Protein AF-A0A970GD66-F1 (afdb_monomer)

Secondary structure (DSSP, 8-state):
----HHHHHHHHGGGHHHHHHHHHTT---HHHHHHHHHHHHHHHHHHHHHHHHHHHTT-HHHHHHHHHHHHHHHHHHHHHH--S-HHHHHHHHHHHHHHHHHHHHHIIIIIII--SSTT-HHHHHHHHHHHHHHHHHHHHHHHHHHHHHHHHTHHHHHHHHHTT--HHHHHHHHHHHHHHHHHHHHHHHHHHBTTTB--HHHHHHHHTT--HHHHHHHHHHHHHHHHHHHHHHHHHHHHHHHHHHB-TTSPBP-

Mean predicted aligned error: 5.25 Å

Sequence (254 aa):
MDISIYRLMLAALLLIFPLLIFSNLKLKLSGQLFNSFARMIVQLAIIGLILQFIFNRENPWLAFLWMLIMLANAVLTLKGRLKFQKKILLPVLIFSLLTTTLIVMPWLIIVVLRPEPLFAPRFLIPIYGMILGNSMNNCSLALERFESGLSENWKAYYTRLSLGASQWEAILPAFRKAMQAALMPELLTIASMGLVTLPGMMTGQILGGASPLVAIKYQMMIMIGIFSGVTITDYTAINIYLRKRFDKFYLPKP

Radius of gyration: 21.4 Å; Cα contacts (8 Å, |Δi|>4): 196; chains: 1; bounding box: 50×38×68 Å

Structure (mmCIF, N/CA/C/O backbone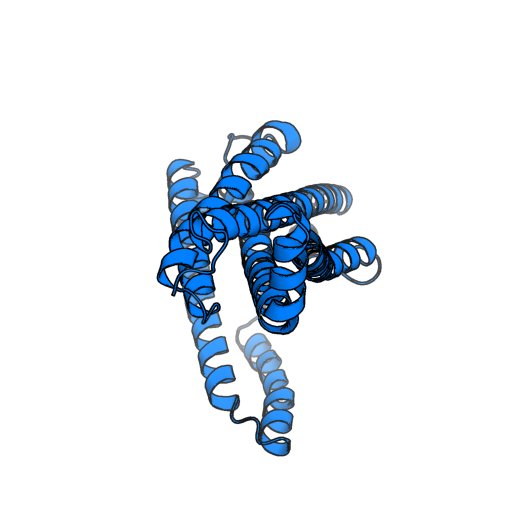):
data_AF-A0A970GD66-F1
#
_entry.id   AF-A0A970GD66-F1
#
loop_
_atom_site.group_PDB
_atom_site.id
_atom_site.type_symbol
_atom_site.label_atom_id
_atom_site.label_alt_id
_atom_site.label_comp_id
_atom_site.label_asym_id
_atom_site.label_entity_id
_atom_site.label_seq_id
_atom_site.pdbx_PDB_ins_code
_atom_site.Cartn_x
_atom_site.Cartn_y
_atom_site.Cartn_z
_atom_site.occupancy
_atom_site.B_iso_or_equiv
_atom_site.auth_seq_id
_atom_site.auth_comp_id
_atom_site.auth_asym_id
_atom_site.auth_atom_id
_atom_site.pdbx_PDB_model_num
ATOM 1 N N . MET A 1 1 ? 9.212 -8.998 -27.735 1.00 55.50 1 MET A N 1
ATOM 2 C CA . MET A 1 1 ? 8.005 -9.591 -28.352 1.00 55.50 1 MET A CA 1
ATOM 3 C C . MET A 1 1 ? 6.838 -8.688 -28.019 1.00 55.50 1 MET A C 1
ATOM 5 O O . MET A 1 1 ? 6.635 -8.437 -26.839 1.00 55.50 1 MET A O 1
ATOM 9 N N . ASP A 1 2 ? 6.137 -8.171 -29.024 1.00 75.88 2 ASP A N 1
ATOM 10 C CA . ASP A 1 2 ? 4.941 -7.347 -28.822 1.00 75.88 2 ASP A CA 1
ATOM 11 C C . ASP A 1 2 ? 3.674 -8.205 -28.988 1.00 75.88 2 ASP A C 1
ATOM 13 O O . ASP A 1 2 ? 3.641 -9.129 -29.808 1.00 75.88 2 ASP A O 1
ATOM 17 N N . ILE A 1 3 ? 2.646 -7.944 -28.182 1.00 82.50 3 ILE A N 1
ATOM 18 C CA . ILE A 1 3 ? 1.376 -8.669 -28.234 1.00 82.50 3 ILE A CA 1
ATOM 19 C C . ILE A 1 3 ? 0.445 -7.892 -29.159 1.00 82.50 3 ILE A C 1
ATOM 21 O O . ILE A 1 3 ? -0.081 -6.846 -28.794 1.00 82.50 3 ILE A O 1
ATOM 25 N N . SER A 1 4 ? 0.184 -8.437 -30.350 1.00 89.12 4 SER A N 1
ATOM 26 C CA . SER A 1 4 ? -0.781 -7.840 -31.281 1.00 89.12 4 SER A CA 1
ATOM 27 C C . SER A 1 4 ? -2.147 -7.640 -30.611 1.00 89.12 4 SER A C 1
ATOM 29 O O . SER A 1 4 ? -2.613 -8.535 -29.897 1.00 89.12 4 SER A O 1
ATOM 31 N N . ILE A 1 5 ? -2.833 -6.544 -30.940 1.00 87.19 5 ILE A N 1
ATOM 32 C CA . ILE A 1 5 ? -4.171 -6.205 -30.422 1.00 87.19 5 ILE A CA 1
ATOM 33 C C . ILE A 1 5 ? -5.156 -7.377 -30.579 1.00 87.19 5 ILE A C 1
ATOM 35 O O . ILE A 1 5 ? -5.917 -7.669 -29.662 1.00 87.19 5 ILE A O 1
ATOM 39 N N . TYR A 1 6 ? -5.084 -8.113 -31.693 1.00 90.75 6 TYR A N 1
ATOM 40 C CA . TYR A 1 6 ? -5.912 -9.300 -31.932 1.00 90.75 6 TYR A CA 1
ATOM 41 C C . TYR A 1 6 ? -5.710 -10.400 -30.875 1.00 90.75 6 TYR A C 1
ATOM 43 O O . TYR A 1 6 ? -6.670 -10.911 -30.304 1.00 90.75 6 TYR A O 1
ATOM 51 N N . ARG A 1 7 ? -4.455 -10.735 -30.551 1.00 92.12 7 ARG A N 1
ATOM 52 C CA . ARG A 1 7 ? -4.133 -11.714 -29.495 1.00 92.12 7 ARG A CA 1
ATOM 53 C C . ARG A 1 7 ? -4.579 -11.233 -28.114 1.00 92.12 7 ARG A C 1
ATOM 55 O O . ARG A 1 7 ? -4.980 -12.048 -27.290 1.00 92.12 7 ARG A O 1
ATOM 62 N N . LEU A 1 8 ? -4.556 -9.923 -27.874 1.00 88.50 8 LEU A N 1
ATOM 63 C CA . LEU A 1 8 ? -5.059 -9.334 -26.634 1.00 88.50 8 LEU A CA 1
ATOM 64 C C . LEU A 1 8 ? -6.591 -9.441 -26.537 1.00 88.50 8 LEU A C 1
ATOM 66 O O . LEU A 1 8 ? -7.111 -9.791 -25.479 1.00 88.50 8 LEU A O 1
ATOM 70 N N . MET A 1 9 ? -7.315 -9.239 -27.643 1.00 89.06 9 MET A N 1
ATOM 71 C CA . MET A 1 9 ? -8.762 -9.489 -27.709 1.00 89.06 9 MET A CA 1
ATOM 72 C C . MET A 1 9 ? -9.101 -10.966 -27.479 1.00 89.06 9 MET A C 1
ATOM 74 O O . MET A 1 9 ? -10.044 -11.265 -26.750 1.00 89.06 9 MET A O 1
ATOM 78 N N . LEU A 1 10 ? -8.307 -11.893 -28.025 1.00 92.81 10 LEU A N 1
ATOM 79 C CA . LEU A 1 10 ? -8.463 -13.322 -27.736 1.00 92.81 10 LEU A CA 1
ATOM 80 C C . LEU A 1 10 ? -8.261 -13.627 -26.246 1.00 92.81 10 LEU A C 1
ATOM 82 O O . LEU A 1 10 ? -9.038 -14.385 -25.674 1.00 92.81 10 LEU A O 1
ATOM 86 N N . ALA A 1 11 ? -7.279 -13.004 -25.588 1.00 91.75 11 ALA A N 1
ATOM 87 C CA . ALA A 1 11 ? -7.097 -13.150 -24.143 1.00 91.75 11 ALA A CA 1
ATOM 88 C C . ALA A 1 11 ? -8.297 -12.603 -23.348 1.00 91.75 11 ALA A C 1
ATOM 90 O O . ALA A 1 11 ? -8.682 -13.185 -22.334 1.00 91.75 11 ALA A O 1
ATOM 91 N N . ALA A 1 12 ? -8.940 -11.532 -23.826 1.00 90.81 12 ALA A N 1
ATOM 92 C CA . ALA A 1 12 ? -10.140 -10.981 -23.198 1.00 90.81 12 ALA A CA 1
ATOM 93 C C . ALA A 1 12 ? -11.340 -11.949 -23.223 1.00 90.81 12 ALA A C 1
ATOM 95 O O . ALA A 1 12 ? -12.223 -11.826 -22.374 1.00 90.81 12 ALA A O 1
ATOM 96 N N . LEU A 1 13 ? -11.361 -12.959 -24.107 1.00 92.56 13 LEU A N 1
ATOM 97 C CA . LEU A 1 13 ? -12.384 -14.016 -24.085 1.00 92.56 13 LEU A CA 1
ATOM 98 C C . LEU A 1 13 ? -12.363 -14.832 -22.784 1.00 92.56 13 LEU A C 1
ATOM 100 O O . LEU A 1 13 ? -13.392 -15.382 -22.397 1.00 92.56 13 LEU A O 1
ATOM 104 N N . LEU A 1 14 ? -11.247 -14.854 -22.044 1.00 94.12 14 LEU A N 1
ATOM 105 C CA . LEU A 1 14 ? -11.192 -15.479 -20.716 1.00 94.12 14 LEU A CA 1
ATOM 106 C C . LEU A 1 14 ? -12.155 -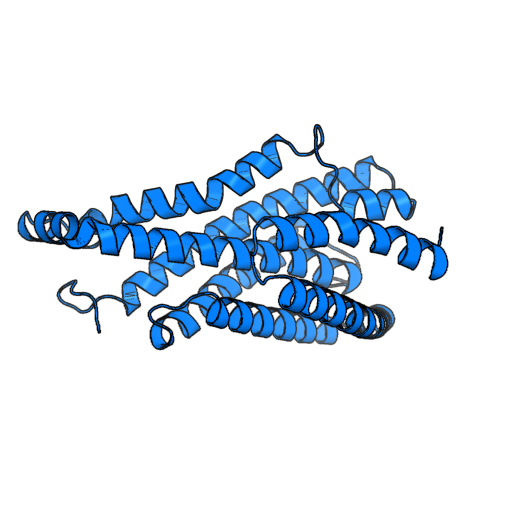14.825 -19.711 1.00 94.12 14 LEU A C 1
ATOM 108 O O . LEU A 1 14 ? -12.532 -15.460 -18.728 1.00 94.12 14 LEU A O 1
ATOM 112 N N . LEU A 1 15 ? -12.618 -13.595 -19.970 1.00 93.44 15 LEU A N 1
ATOM 113 C CA . LEU A 1 15 ? -13.640 -12.931 -19.157 1.00 93.44 15 LEU A CA 1
ATOM 114 C C . LEU A 1 15 ? -15.025 -13.591 -19.271 1.00 93.44 15 LEU A C 1
ATOM 116 O O . LEU A 1 15 ? -15.889 -13.313 -18.442 1.00 93.44 15 LEU A O 1
ATOM 120 N N . ILE A 1 16 ? -15.242 -14.505 -20.224 1.00 93.75 16 ILE A N 1
ATOM 121 C CA . ILE A 1 16 ? -16.484 -15.285 -20.317 1.00 93.75 16 ILE A CA 1
ATOM 122 C C . ILE A 1 16 ? -16.688 -16.133 -19.052 1.00 93.75 16 ILE A C 1
ATOM 124 O O . ILE A 1 16 ? -17.799 -16.178 -18.531 1.00 93.75 16 ILE A O 1
ATOM 128 N N . PHE A 1 17 ? -15.633 -16.740 -18.496 1.00 94.75 17 PHE A N 1
ATOM 129 C CA . PHE A 1 17 ? -15.739 -17.567 -17.286 1.00 94.75 17 PHE A CA 1
ATOM 130 C C . PHE A 1 17 ? -16.306 -16.809 -16.070 1.00 94.75 17 PHE A C 1
ATOM 132 O O . PHE A 1 17 ? -17.329 -17.248 -15.536 1.00 94.75 17 PHE A O 1
ATOM 139 N N . PRO A 1 18 ? -15.733 -15.669 -15.622 1.00 94.25 18 PRO A N 1
ATOM 140 C CA . PRO A 1 18 ? -16.315 -14.913 -14.517 1.00 94.25 18 PRO A CA 1
ATOM 141 C C . PRO A 1 18 ? -17.712 -14.382 -14.855 1.00 94.25 18 PRO A C 1
ATOM 143 O O . PRO A 1 18 ? -18.568 -14.376 -13.976 1.00 94.25 18 PRO A O 1
ATOM 146 N N . LEU A 1 19 ? -17.996 -14.011 -16.110 1.00 94.00 19 LEU A N 1
ATOM 147 C CA . LEU A 1 19 ? -19.339 -13.574 -16.514 1.00 94.00 19 LEU A CA 1
ATOM 148 C C . LEU A 1 19 ? -20.388 -14.690 -16.375 1.00 94.00 19 LEU A C 1
ATOM 150 O O . LEU A 1 19 ? -21.476 -14.435 -15.854 1.00 94.00 19 LEU A O 1
ATOM 154 N N . LEU A 1 20 ? -20.058 -15.924 -16.769 1.00 94.19 20 LEU A N 1
ATOM 155 C CA . LEU A 1 20 ? -20.928 -17.090 -16.584 1.00 94.19 20 LEU A CA 1
ATOM 156 C C . LEU A 1 20 ? -21.170 -17.371 -15.097 1.00 94.19 20 LEU A C 1
ATOM 158 O O . LEU A 1 20 ? -22.314 -17.551 -14.682 1.00 94.19 20 LEU A O 1
ATOM 162 N N . ILE A 1 21 ? -20.114 -17.335 -14.278 1.00 94.62 21 ILE A N 1
ATOM 163 C CA . ILE A 1 21 ? -20.224 -17.516 -12.823 1.00 94.62 21 ILE A CA 1
ATOM 164 C C . ILE A 1 21 ? -21.112 -16.424 -12.210 1.00 94.62 21 ILE A C 1
ATOM 166 O O . ILE A 1 21 ? -21.996 -16.724 -11.408 1.00 94.62 21 ILE A O 1
ATOM 170 N N . PHE A 1 22 ? -20.935 -15.162 -12.610 1.00 95.06 22 PHE A N 1
ATOM 171 C CA . PHE A 1 22 ? -21.736 -14.041 -12.112 1.00 95.06 22 PHE A CA 1
ATOM 172 C C . PHE A 1 22 ? -23.210 -14.161 -12.491 1.00 95.06 22 PHE A C 1
ATOM 174 O O . PHE A 1 22 ? -24.068 -13.789 -11.688 1.00 95.06 22 PHE A O 1
ATOM 181 N N . SER A 1 23 ? -23.496 -14.679 -13.688 1.00 90.25 23 SER A N 1
ATOM 182 C CA . SER A 1 23 ? -24.855 -14.953 -14.153 1.00 90.25 23 SER A CA 1
ATOM 183 C C . SER A 1 23 ? -25.498 -16.084 -13.349 1.00 90.25 23 SER A C 1
ATOM 185 O O . SER A 1 23 ? -26.582 -15.902 -12.793 1.00 90.25 23 SER A O 1
ATOM 187 N N . ASN A 1 24 ? -24.796 -17.213 -13.196 1.00 94.38 24 ASN A N 1
ATOM 188 C CA . ASN A 1 24 ? -25.289 -18.382 -12.462 1.00 94.38 24 ASN A CA 1
ATOM 189 C C . ASN A 1 24 ? -25.555 -18.066 -10.985 1.00 94.38 24 ASN A C 1
ATOM 191 O O . ASN A 1 24 ? -26.582 -18.456 -10.435 1.00 94.38 24 ASN A O 1
ATOM 195 N N . LEU A 1 25 ? -24.655 -17.308 -10.355 1.00 93.75 25 LEU A N 1
ATOM 196 C CA . LEU A 1 25 ? -24.757 -16.914 -8.948 1.00 93.75 25 LEU A CA 1
ATOM 197 C C . LEU A 1 25 ? -25.536 -15.605 -8.729 1.00 93.75 25 LEU A C 1
ATOM 199 O O . LEU A 1 25 ? -25.646 -15.145 -7.595 1.00 93.75 25 LEU A O 1
ATOM 203 N N . LYS A 1 26 ? -26.070 -14.979 -9.790 1.00 91.56 26 LYS A N 1
ATOM 204 C CA . LYS A 1 26 ? -26.826 -13.710 -9.746 1.00 91.56 26 LYS A CA 1
ATOM 205 C C . LYS A 1 26 ? -26.113 -12.584 -8.975 1.00 91.56 26 LYS A C 1
ATOM 207 O O . LYS A 1 26 ? -26.758 -11.755 -8.334 1.00 91.56 26 LYS A O 1
ATOM 212 N N . LEU A 1 27 ? -24.784 -12.506 -9.080 1.00 89.94 27 LEU A N 1
ATOM 213 C CA . LEU A 1 27 ? -23.952 -11.580 -8.294 1.00 89.94 27 LEU A CA 1
ATOM 214 C C . LEU A 1 27 ? -24.121 -10.100 -8.690 1.00 89.94 27 LEU A C 1
ATOM 216 O O . LEU A 1 27 ? -23.668 -9.219 -7.968 1.00 89.94 27 LEU A O 1
ATOM 220 N N . LYS A 1 28 ? -24.766 -9.801 -9.830 1.00 89.81 28 LYS A N 1
ATOM 221 C CA . LYS A 1 28 ? -24.955 -8.436 -10.375 1.00 89.81 28 LYS A CA 1
ATOM 222 C C . LYS A 1 28 ? -23.644 -7.635 -10.535 1.00 89.81 28 LYS A C 1
ATOM 224 O O . LYS A 1 28 ? -23.662 -6.407 -10.563 1.00 89.81 28 LYS A O 1
ATOM 229 N N . LEU A 1 29 ? -22.508 -8.322 -10.696 1.00 92.25 29 LEU A N 1
ATOM 230 C CA . LEU A 1 29 ? -21.177 -7.711 -10.839 1.00 92.25 29 LEU A CA 1
ATOM 231 C C . LEU A 1 29 ? -20.756 -7.452 -12.295 1.00 92.25 29 LEU A C 1
ATOM 233 O O . LEU A 1 29 ? -19.739 -6.802 -12.517 1.00 92.25 29 LEU A O 1
ATOM 237 N N . SER A 1 30 ? -21.520 -7.899 -13.297 1.00 90.38 30 SER A N 1
ATOM 238 C CA . SER A 1 30 ? -21.124 -7.799 -14.712 1.00 90.38 30 SER A CA 1
ATOM 239 C C . SER A 1 30 ? -20.858 -6.356 -15.155 1.00 90.38 30 SER A C 1
ATOM 241 O O . SER A 1 30 ? -19.826 -6.077 -15.757 1.00 90.38 30 SER A O 1
ATOM 243 N N . GLY A 1 31 ? -21.725 -5.406 -14.780 1.00 89.62 31 GLY A N 1
ATOM 244 C CA . GLY A 1 31 ? -21.504 -3.984 -15.076 1.00 89.62 31 GLY A CA 1
ATOM 245 C C . GLY A 1 31 ? -20.261 -3.411 -14.384 1.00 89.62 31 GLY A C 1
ATOM 246 O O . GLY A 1 31 ? -19.532 -2.615 -14.975 1.00 89.62 31 GLY A O 1
ATOM 247 N N . GLN A 1 32 ? -19.970 -3.856 -13.155 1.00 91.06 32 GLN A N 1
ATOM 248 C CA . GLN A 1 32 ? -18.759 -3.452 -12.433 1.00 91.06 32 GLN A CA 1
ATOM 249 C C . GLN A 1 32 ? -17.494 -4.028 -13.072 1.00 91.06 32 GLN A C 1
ATOM 251 O O . GLN A 1 32 ? -16.482 -3.330 -13.109 1.00 91.06 32 GLN A O 1
ATOM 256 N N . LEU A 1 33 ? -17.557 -5.250 -13.610 1.00 92.81 33 LEU A N 1
ATOM 257 C CA . LEU A 1 33 ? -16.460 -5.865 -14.352 1.00 92.81 33 LEU A CA 1
ATOM 258 C C . LEU A 1 33 ? -16.133 -5.026 -15.590 1.00 92.81 33 LEU A C 1
ATOM 260 O O . LEU A 1 33 ? -15.005 -4.553 -15.712 1.00 92.81 33 LEU A O 1
ATOM 264 N N . PHE A 1 34 ? -17.117 -4.755 -16.455 1.00 91.81 34 PHE A N 1
ATOM 265 C CA . PHE A 1 34 ? -16.885 -3.969 -17.673 1.00 91.81 34 PHE A CA 1
ATOM 266 C C . PHE A 1 34 ? -16.368 -2.561 -17.372 1.00 91.81 34 PHE A C 1
ATOM 268 O O . PHE A 1 34 ? -15.382 -2.136 -17.969 1.00 91.81 34 PHE A O 1
ATOM 275 N N . ASN A 1 35 ? -16.969 -1.860 -16.404 1.00 92.94 35 ASN A N 1
ATOM 276 C CA . ASN A 1 35 ? -16.506 -0.528 -16.016 1.00 92.94 35 ASN A CA 1
ATOM 277 C C . ASN A 1 35 ? -15.068 -0.558 -15.465 1.00 92.94 35 ASN A C 1
ATOM 279 O O . ASN A 1 35 ? -14.257 0.303 -15.799 1.00 92.94 35 ASN A O 1
ATOM 283 N N . SER A 1 36 ? -14.724 -1.562 -14.653 1.00 91.25 36 SER A N 1
ATOM 284 C CA . SER A 1 36 ? -13.371 -1.707 -14.097 1.00 91.25 36 SER A CA 1
ATOM 285 C C . SER A 1 36 ? -12.327 -1.967 -15.184 1.00 91.25 36 SER A C 1
ATOM 287 O O . SER A 1 36 ? -11.302 -1.289 -15.208 1.00 91.25 36 SER A O 1
ATOM 289 N N . PHE A 1 37 ? -12.597 -2.886 -16.117 1.00 92.06 37 PHE A N 1
ATOM 290 C CA . PHE A 1 37 ? -11.681 -3.185 -17.223 1.00 92.06 37 PHE A CA 1
ATOM 291 C C . PHE A 1 37 ? -11.553 -2.021 -18.209 1.00 92.06 37 PHE A C 1
ATOM 293 O O . PHE A 1 37 ? -10.440 -1.687 -18.608 1.00 92.06 37 PHE A O 1
ATOM 300 N N . ALA A 1 38 ? -12.657 -1.353 -18.560 1.00 92.44 38 ALA A N 1
ATOM 301 C CA . ALA A 1 38 ? -12.618 -0.177 -19.426 1.00 92.44 38 ALA A CA 1
ATOM 302 C C . ALA A 1 38 ? -11.773 0.945 -18.804 1.00 92.44 38 ALA A C 1
ATOM 304 O O . ALA A 1 38 ? -10.877 1.487 -19.453 1.00 92.44 38 ALA A O 1
ATOM 305 N N . ARG A 1 39 ? -11.991 1.240 -17.513 1.00 92.56 39 ARG A N 1
ATOM 306 C CA . ARG A 1 39 ? -11.169 2.203 -16.767 1.00 92.56 39 ARG A CA 1
ATOM 307 C C . ARG A 1 39 ? -9.702 1.793 -16.731 1.00 92.56 39 ARG A C 1
ATOM 309 O O . ARG A 1 39 ? -8.859 2.650 -16.956 1.00 92.56 39 ARG A O 1
ATOM 316 N N . MET A 1 40 ? -9.399 0.517 -16.493 1.00 93.81 40 MET A N 1
ATOM 317 C CA . MET A 1 40 ? -8.027 0.005 -16.489 1.00 93.81 40 MET A CA 1
ATOM 318 C C . MET A 1 40 ? -7.332 0.245 -17.835 1.00 93.81 40 MET A C 1
ATOM 320 O O . MET A 1 40 ? -6.220 0.761 -17.849 1.00 93.81 40 MET A O 1
ATOM 324 N N . ILE A 1 41 ? -7.986 -0.075 -18.957 1.00 92.19 41 ILE A N 1
ATOM 325 C CA . ILE A 1 41 ? -7.419 0.115 -20.302 1.00 92.19 41 ILE A CA 1
ATOM 326 C C . ILE A 1 41 ? -7.108 1.595 -20.547 1.00 92.19 41 ILE A C 1
ATOM 328 O O . ILE A 1 41 ? -5.985 1.937 -20.914 1.00 92.19 41 ILE A O 1
ATOM 332 N N . VAL A 1 42 ? -8.078 2.478 -20.289 1.00 94.38 42 VAL A N 1
ATOM 333 C CA . VAL A 1 42 ? -7.910 3.927 -20.476 1.00 94.38 42 VAL A CA 1
ATOM 334 C C . VAL A 1 42 ? -6.806 4.473 -19.566 1.00 94.38 42 VAL A C 1
ATOM 336 O O . VAL A 1 42 ? -5.942 5.221 -20.018 1.00 94.38 42 VAL A O 1
ATOM 339 N N . GLN A 1 43 ? -6.791 4.074 -18.292 1.00 91.94 43 GLN A N 1
ATOM 340 C CA . GLN A 1 43 ? -5.785 4.519 -17.328 1.00 91.94 43 GLN A CA 1
ATOM 341 C C . GLN A 1 43 ? -4.381 4.049 -17.709 1.00 91.94 43 GLN A C 1
ATOM 343 O O . GLN A 1 43 ? -3.459 4.858 -17.679 1.00 91.94 43 GLN A O 1
ATOM 348 N N . LEU A 1 44 ? -4.204 2.784 -18.100 1.00 91.06 44 LEU A N 1
ATOM 349 C CA . LEU A 1 44 ? -2.901 2.259 -18.514 1.00 91.06 44 LEU A CA 1
ATOM 350 C C . LEU A 1 44 ? -2.396 2.923 -19.797 1.00 91.06 44 LEU A C 1
ATOM 352 O O . LEU A 1 44 ? -1.212 3.241 -19.870 1.00 91.06 44 LEU A O 1
ATOM 356 N N . ALA A 1 45 ? -3.274 3.195 -20.769 1.00 91.50 45 ALA A N 1
ATOM 357 C CA . ALA A 1 45 ? -2.902 3.915 -21.986 1.00 91.50 45 ALA A CA 1
ATOM 358 C C . ALA A 1 45 ? -2.403 5.337 -21.673 1.00 91.50 45 ALA A C 1
ATOM 360 O O . ALA A 1 45 ? -1.329 5.735 -22.123 1.00 91.50 45 ALA A O 1
ATOM 361 N N . ILE A 1 46 ? -3.140 6.081 -20.840 1.00 93.88 46 ILE A N 1
ATOM 362 C CA . ILE A 1 46 ? -2.757 7.437 -20.419 1.00 93.88 46 ILE A CA 1
ATOM 363 C C . ILE A 1 46 ? -1.450 7.412 -19.616 1.00 93.88 46 ILE A C 1
ATOM 365 O O . ILE A 1 46 ? -0.538 8.191 -19.890 1.00 93.88 46 ILE A O 1
ATOM 369 N N . ILE A 1 47 ? -1.334 6.508 -18.638 1.00 92.06 47 ILE A N 1
ATOM 370 C CA . ILE A 1 47 ? -0.133 6.380 -17.803 1.00 92.06 47 ILE A CA 1
ATOM 371 C C . ILE A 1 47 ? 1.078 5.998 -18.656 1.00 92.06 47 ILE A C 1
ATOM 373 O O . ILE A 1 47 ? 2.151 6.543 -18.430 1.00 92.06 47 ILE A O 1
ATOM 377 N N . GLY A 1 48 ? 0.922 5.124 -19.655 1.00 90.62 48 GLY A N 1
ATOM 378 C CA . GLY A 1 48 ? 1.998 4.763 -20.579 1.00 90.62 48 GLY A CA 1
ATOM 379 C C . GLY A 1 48 ? 2.593 5.984 -21.286 1.00 90.62 48 GLY A C 1
ATOM 380 O O . GLY A 1 48 ? 3.809 6.168 -21.268 1.00 90.62 48 GLY A O 1
ATOM 381 N N . LEU A 1 49 ? 1.737 6.867 -21.813 1.00 91.50 49 LEU A N 1
ATOM 382 C CA . LEU A 1 49 ? 2.162 8.117 -22.459 1.00 91.50 49 LEU A CA 1
ATOM 383 C C . LEU A 1 49 ? 2.847 9.075 -21.472 1.00 91.50 49 LEU A C 1
ATOM 385 O O . LEU A 1 49 ? 3.890 9.653 -21.781 1.00 91.50 49 LEU A O 1
ATOM 389 N N . ILE A 1 50 ? 2.288 9.223 -20.267 1.00 91.62 50 ILE A N 1
ATOM 390 C CA . ILE A 1 50 ? 2.858 10.093 -19.230 1.00 91.62 50 ILE A CA 1
ATOM 391 C C . ILE A 1 50 ? 4.229 9.580 -18.777 1.00 91.62 50 ILE A C 1
ATOM 393 O O . ILE A 1 50 ? 5.175 10.360 -18.681 1.00 91.62 50 ILE A O 1
ATOM 397 N N . LEU A 1 51 ? 4.363 8.279 -18.512 1.00 90.56 51 LEU A N 1
ATOM 398 C CA . LEU A 1 51 ? 5.626 7.692 -18.070 1.00 90.56 51 LEU A CA 1
ATOM 399 C C . LEU A 1 51 ? 6.692 7.780 -19.158 1.00 90.56 51 LEU A C 1
ATOM 401 O O . LEU A 1 51 ? 7.830 8.112 -18.839 1.00 90.56 51 LEU A O 1
ATOM 405 N N . GLN A 1 52 ? 6.334 7.573 -20.429 1.00 90.50 52 GLN A N 1
ATOM 406 C CA . GLN A 1 52 ? 7.261 7.780 -21.542 1.00 90.50 52 GLN A CA 1
ATOM 407 C C . GLN A 1 52 ? 7.788 9.223 -21.564 1.00 90.50 52 GLN A C 1
ATOM 409 O O . GLN A 1 52 ? 8.994 9.442 -21.672 1.00 90.50 52 GLN A O 1
ATOM 414 N N . PHE A 1 53 ? 6.907 10.212 -21.388 1.00 91.94 53 PHE A N 1
ATOM 415 C CA . PHE A 1 53 ? 7.305 11.617 -21.296 1.00 91.94 53 PHE A CA 1
ATOM 416 C C . PHE A 1 53 ? 8.223 11.892 -20.095 1.00 91.94 53 PHE A C 1
ATOM 418 O O . PHE A 1 53 ? 9.253 12.550 -20.249 1.00 91.94 53 PHE A O 1
ATOM 425 N N . ILE A 1 54 ? 7.880 11.379 -18.908 1.00 91.19 54 ILE A N 1
ATOM 426 C CA . ILE A 1 54 ? 8.669 11.583 -17.684 1.00 91.19 54 ILE A CA 1
ATOM 427 C C . ILE A 1 54 ? 10.053 10.935 -17.814 1.00 91.19 54 ILE A C 1
ATOM 429 O O . ILE A 1 54 ? 11.058 11.554 -17.463 1.00 91.19 54 ILE A O 1
ATOM 433 N N . PHE A 1 55 ? 10.118 9.702 -18.320 1.00 90.38 55 PHE A N 1
ATOM 434 C CA . PHE A 1 55 ? 11.363 8.944 -18.433 1.00 90.38 55 PHE A CA 1
ATOM 435 C C . PHE A 1 55 ? 12.321 9.555 -19.458 1.00 90.38 55 PHE A C 1
ATOM 437 O O . PHE A 1 55 ? 13.516 9.602 -19.189 1.00 90.38 55 PHE A O 1
ATOM 444 N N . ASN A 1 56 ? 11.814 10.114 -20.560 1.00 89.12 56 ASN A N 1
ATOM 445 C CA . ASN A 1 56 ? 12.643 10.782 -21.570 1.00 89.12 56 ASN A CA 1
ATOM 446 C C . ASN A 1 56 ? 13.281 12.092 -21.082 1.00 89.12 56 ASN A C 1
ATOM 448 O O . ASN A 1 56 ? 14.262 12.550 -21.658 1.00 89.12 56 ASN A O 1
ATOM 452 N N . ARG A 1 57 ? 12.707 12.738 -20.060 1.00 87.56 57 ARG A N 1
ATOM 453 C CA . ARG A 1 57 ? 13.183 14.035 -19.553 1.00 87.56 57 ARG A CA 1
ATOM 454 C C . ARG A 1 57 ? 14.235 13.912 -18.451 1.00 87.56 57 ARG A C 1
ATOM 456 O O . ARG A 1 57 ? 14.794 14.938 -18.084 1.00 87.56 57 ARG A O 1
ATOM 463 N N . GLU A 1 58 ? 14.428 12.713 -17.888 1.00 82.19 58 GLU A N 1
ATOM 464 C CA . GLU A 1 58 ? 15.315 12.403 -16.747 1.00 82.19 58 GLU A CA 1
ATOM 465 C C . GLU A 1 58 ? 15.285 13.438 -15.593 1.00 82.19 58 GLU A C 1
ATOM 467 O O . GLU A 1 58 ? 16.229 13.566 -14.818 1.00 82.19 58 GLU A O 1
ATOM 472 N N . ASN A 1 59 ? 14.172 14.168 -15.435 1.00 89.19 59 ASN A N 1
ATOM 473 C CA . ASN A 1 59 ? 14.049 15.261 -14.474 1.00 89.19 59 ASN A CA 1
ATOM 474 C C . ASN A 1 59 ? 13.457 14.749 -13.144 1.00 89.19 59 ASN A C 1
ATOM 476 O O . ASN A 1 59 ? 12.292 14.326 -13.126 1.00 89.19 59 ASN A O 1
ATOM 480 N N . PRO A 1 60 ? 14.193 14.827 -12.017 1.00 90.00 60 PRO A N 1
ATOM 481 C CA . PRO A 1 60 ? 13.728 14.320 -10.725 1.00 90.00 60 PRO A CA 1
ATOM 482 C C . PRO A 1 60 ? 12.490 15.060 -10.197 1.00 90.00 60 PRO A C 1
ATOM 484 O O . PRO A 1 60 ? 11.644 14.453 -9.543 1.00 90.00 60 PRO A O 1
ATOM 487 N N . TRP A 1 61 ? 12.313 16.341 -10.529 1.00 93.56 61 TRP A N 1
ATOM 488 C CA . TRP A 1 61 ? 11.145 17.118 -10.102 1.00 93.56 61 TRP A CA 1
ATOM 489 C C . TRP A 1 61 ? 9.840 16.588 -10.698 1.00 93.56 61 TRP A C 1
ATOM 491 O O . TRP A 1 61 ? 8.823 16.538 -10.006 1.00 93.56 61 TRP A O 1
ATOM 501 N N . LEU A 1 62 ? 9.872 16.125 -11.954 1.00 93.56 62 LEU A N 1
ATOM 502 C CA . LEU A 1 62 ? 8.717 15.476 -12.581 1.00 93.56 62 LEU A CA 1
ATOM 503 C C . LEU A 1 62 ? 8.381 14.152 -11.888 1.00 93.56 62 LEU A C 1
ATOM 505 O O . LEU A 1 62 ? 7.206 13.830 -11.721 1.00 93.56 62 LEU A O 1
ATOM 509 N N . ALA A 1 63 ? 9.396 13.410 -11.438 1.00 92.75 63 ALA A N 1
ATOM 510 C CA . ALA A 1 63 ? 9.177 12.182 -10.687 1.00 92.75 63 ALA A CA 1
ATOM 511 C C . ALA A 1 63 ? 8.551 12.457 -9.314 1.00 92.75 63 ALA A C 1
ATOM 513 O O . ALA A 1 63 ? 7.563 11.812 -8.972 1.00 92.75 63 ALA A O 1
ATOM 514 N N . PHE A 1 64 ? 9.039 13.449 -8.563 1.00 94.44 64 PHE A N 1
ATOM 515 C CA . PHE A 1 64 ? 8.431 13.834 -7.284 1.00 94.44 64 PHE A CA 1
ATOM 516 C C . PHE A 1 64 ? 6.998 14.351 -7.446 1.00 94.44 64 PHE A C 1
ATOM 518 O O . PHE A 1 64 ? 6.120 13.967 -6.672 1.00 94.44 64 PHE A O 1
ATOM 525 N N . LEU A 1 65 ? 6.729 15.158 -8.478 1.00 95.31 65 LEU A N 1
ATOM 526 C CA . LEU A 1 65 ? 5.371 15.596 -8.800 1.00 95.31 65 LEU A CA 1
ATOM 527 C C . LEU A 1 65 ? 4.455 14.397 -9.078 1.00 95.31 65 LEU A C 1
ATOM 529 O O . LEU A 1 65 ? 3.344 14.322 -8.552 1.00 95.31 65 LEU A O 1
ATOM 533 N N . TRP A 1 66 ? 4.932 13.422 -9.852 1.00 95.06 66 TRP A N 1
ATOM 534 C CA . TRP A 1 66 ? 4.182 12.200 -10.122 1.00 95.06 66 TRP A CA 1
ATOM 535 C C . TRP A 1 66 ? 3.947 11.365 -8.856 1.00 95.06 66 TRP A C 1
ATOM 537 O O . TRP A 1 66 ? 2.833 10.894 -8.625 1.00 95.06 66 TRP A O 1
ATOM 547 N N . MET A 1 67 ? 4.946 11.243 -7.978 1.00 95.38 67 MET A N 1
ATOM 548 C CA . MET A 1 67 ? 4.797 10.575 -6.680 1.00 95.38 67 MET A CA 1
ATOM 549 C C . MET A 1 67 ? 3.737 11.250 -5.795 1.00 95.38 67 MET A C 1
ATOM 551 O O . MET A 1 67 ? 2.979 10.560 -5.109 1.00 95.38 67 MET A O 1
ATOM 555 N N . LEU A 1 68 ? 3.635 12.583 -5.825 1.00 96.25 68 LEU A N 1
ATOM 556 C CA . LEU A 1 68 ? 2.580 13.316 -5.119 1.00 96.25 68 LEU A CA 1
ATOM 557 C C . LEU A 1 68 ? 1.193 13.018 -5.700 1.00 96.25 68 LEU A C 1
ATOM 559 O O . LEU A 1 68 ? 0.255 12.780 -4.939 1.00 96.25 68 LEU A O 1
ATOM 563 N N . ILE A 1 69 ? 1.062 12.960 -7.030 1.00 95.88 69 ILE A N 1
ATOM 564 C CA . ILE A 1 69 ? -0.191 12.570 -7.701 1.00 95.88 69 ILE A CA 1
ATOM 565 C C . ILE A 1 69 ? -0.593 11.144 -7.302 1.00 95.88 69 ILE A C 1
ATOM 567 O O . ILE A 1 69 ? -1.758 10.886 -6.989 1.00 95.88 69 ILE A O 1
ATOM 571 N N . MET A 1 70 ? 0.365 10.215 -7.264 1.00 95.88 70 MET A N 1
ATOM 572 C CA . MET A 1 70 ? 0.132 8.840 -6.818 1.00 95.88 70 MET A CA 1
ATOM 573 C C . MET A 1 70 ? -0.323 8.788 -5.354 1.00 95.88 70 MET A C 1
ATOM 575 O O . MET A 1 70 ? -1.299 8.103 -5.054 1.00 95.88 70 MET A O 1
ATOM 579 N N . LEU A 1 71 ? 0.321 9.546 -4.457 1.00 96.50 71 LEU A N 1
ATOM 580 C CA . LEU A 1 71 ? -0.065 9.634 -3.043 1.00 96.50 71 LEU A CA 1
ATOM 581 C C . LEU A 1 71 ? -1.489 10.178 -2.879 1.00 96.50 71 LEU A C 1
ATOM 583 O O . LEU A 1 71 ? -2.291 9.603 -2.145 1.00 96.50 71 LEU A O 1
ATOM 587 N N . ALA A 1 72 ? -1.819 11.260 -3.588 1.00 96.12 72 ALA A N 1
ATOM 588 C CA . ALA A 1 72 ? -3.149 11.857 -3.555 1.00 96.12 72 ALA A CA 1
ATOM 589 C C . ALA A 1 72 ? -4.217 10.857 -4.024 1.00 96.12 72 ALA A C 1
ATOM 591 O O . ALA A 1 72 ? -5.216 10.646 -3.334 1.00 96.12 72 ALA A O 1
ATOM 592 N N . ASN A 1 73 ? -3.980 10.176 -5.149 1.00 94.38 73 ASN A N 1
ATOM 593 C CA . ASN A 1 73 ? -4.886 9.147 -5.659 1.00 94.38 73 ASN A CA 1
ATOM 594 C C . ASN A 1 73 ? -5.028 7.958 -4.701 1.00 94.38 73 ASN A C 1
ATOM 596 O O . ASN A 1 73 ? -6.141 7.458 -4.521 1.00 94.38 73 ASN A O 1
ATOM 600 N N . ALA A 1 74 ? -3.943 7.530 -4.051 1.00 94.38 74 ALA A N 1
ATOM 601 C CA . ALA A 1 74 ? -3.985 6.462 -3.056 1.00 94.38 74 ALA A CA 1
ATOM 602 C C . ALA A 1 74 ? -4.875 6.842 -1.861 1.00 94.38 74 ALA A C 1
ATOM 604 O O . ALA A 1 74 ? -5.774 6.089 -1.483 1.00 94.38 74 ALA A O 1
ATOM 605 N N . VAL A 1 75 ? -4.706 8.055 -1.323 1.00 94.12 75 VAL A N 1
ATOM 606 C CA . VAL A 1 75 ? -5.526 8.578 -0.218 1.00 94.12 75 VAL A CA 1
ATOM 607 C C . VAL A 1 75 ? -7.001 8.698 -0.616 1.00 94.12 75 VAL A C 1
ATOM 609 O O . VAL A 1 75 ? -7.879 8.301 0.154 1.00 94.12 75 VAL A O 1
ATOM 612 N N . LEU A 1 76 ? -7.301 9.221 -1.810 1.00 91.94 76 LEU A N 1
ATOM 613 C CA . LEU A 1 76 ? -8.678 9.340 -2.306 1.00 91.94 76 LEU A CA 1
ATOM 614 C C . LEU A 1 76 ? -9.338 7.967 -2.489 1.00 91.94 76 LEU A C 1
ATOM 616 O O . LEU A 1 76 ? -10.500 7.788 -2.117 1.00 91.94 76 LEU A O 1
ATOM 620 N N . THR A 1 77 ? -8.586 6.992 -2.999 1.00 91.00 77 THR A N 1
ATOM 621 C CA . THR A 1 77 ? -9.051 5.610 -3.181 1.00 91.00 77 THR A CA 1
ATOM 622 C C . THR A 1 77 ? -9.364 4.957 -1.834 1.00 91.00 77 THR A C 1
ATOM 624 O O . THR A 1 77 ? -10.464 4.434 -1.643 1.00 91.00 77 THR A O 1
ATOM 627 N N . LEU A 1 78 ? -8.455 5.066 -0.861 1.00 89.25 78 LEU A N 1
ATOM 628 C CA . LEU A 1 78 ? -8.662 4.594 0.513 1.00 89.25 78 LEU A CA 1
ATOM 629 C C . LEU A 1 78 ? -9.877 5.235 1.180 1.00 89.25 78 LEU A C 1
ATOM 631 O O . LEU A 1 78 ? -10.693 4.543 1.784 1.00 89.25 78 LEU A O 1
ATOM 635 N N . LYS A 1 79 ? -10.037 6.555 1.041 1.00 88.69 79 LYS A N 1
ATOM 636 C CA . LYS A 1 79 ? -11.188 7.285 1.587 1.00 88.69 79 LYS A CA 1
ATOM 637 C C . LYS A 1 79 ? -12.516 6.801 0.994 1.00 88.69 79 LYS A C 1
ATOM 639 O O . LYS A 1 79 ? -13.536 6.838 1.679 1.00 88.69 79 LYS A O 1
ATOM 644 N N . GLY A 1 80 ? -12.523 6.380 -0.271 1.00 86.06 80 GLY A N 1
ATOM 645 C CA . GLY A 1 80 ? -13.691 5.773 -0.911 1.00 86.06 80 GLY A CA 1
ATOM 646 C C . GLY A 1 80 ? -13.992 4.360 -0.399 1.00 86.06 80 GLY A C 1
ATOM 647 O O . GLY A 1 80 ? -15.161 3.991 -0.286 1.00 86.06 80 GLY A O 1
ATOM 648 N N . ARG A 1 81 ? -12.947 3.592 -0.064 1.00 86.19 81 ARG A N 1
ATOM 649 C CA . ARG A 1 81 ? -13.040 2.212 0.437 1.00 86.19 81 ARG A CA 1
ATOM 650 C C . ARG A 1 81 ? -13.506 2.146 1.893 1.00 86.19 81 ARG A C 1
ATOM 652 O O . ARG A 1 81 ? -14.415 1.379 2.207 1.00 86.19 81 ARG A O 1
ATOM 659 N N . LEU A 1 82 ? -12.942 2.985 2.761 1.00 86.94 82 LEU A N 1
ATOM 660 C CA . LEU A 1 82 ? -13.269 3.024 4.185 1.00 86.94 82 LEU A CA 1
ATOM 661 C C . LEU A 1 82 ? -14.574 3.800 4.426 1.00 86.94 82 LEU A C 1
ATOM 663 O O . LEU A 1 82 ? -14.661 5.013 4.218 1.00 86.94 82 LEU A O 1
ATOM 667 N N . LYS A 1 83 ? -15.620 3.094 4.871 1.00 82.75 83 LYS A N 1
ATOM 668 C CA . LYS A 1 83 ? -16.973 3.663 5.031 1.00 82.75 83 LYS A CA 1
ATOM 669 C C . LYS A 1 83 ? -17.263 4.265 6.412 1.00 82.75 83 LYS A C 1
ATOM 671 O O . LYS A 1 83 ? -18.305 4.895 6.568 1.00 82.75 83 LYS A O 1
ATOM 676 N N . PHE A 1 84 ? -16.361 4.128 7.380 1.00 80.38 84 PHE A N 1
ATOM 677 C CA . PHE A 1 84 ? -16.502 4.664 8.740 1.00 80.38 84 PHE A CA 1
ATOM 678 C C . PHE A 1 84 ? -15.724 5.977 8.917 1.00 80.38 84 PHE A C 1
ATOM 680 O O . PHE A 1 84 ? -14.810 6.256 8.156 1.00 80.38 84 PHE A O 1
ATOM 687 N N . GLN A 1 85 ? -16.103 6.810 9.894 1.00 78.31 85 GLN A N 1
ATOM 688 C CA . GLN A 1 85 ? -15.301 7.928 10.438 1.00 78.31 85 GLN A CA 1
ATOM 689 C C . GLN A 1 85 ? -14.516 8.787 9.407 1.00 78.31 85 GLN A C 1
ATOM 691 O O . GLN A 1 85 ? -13.367 9.181 9.624 1.00 78.31 85 GLN A O 1
ATOM 696 N N . LYS A 1 86 ? -15.146 9.132 8.270 1.00 78.06 86 LYS A N 1
ATOM 697 C CA . LYS A 1 86 ? -14.483 9.731 7.087 1.00 78.06 86 LYS A CA 1
ATOM 698 C C . LYS A 1 86 ? -13.712 11.029 7.364 1.00 78.06 86 LYS A C 1
ATOM 700 O O . LYS A 1 86 ? -12.704 11.289 6.707 1.00 78.06 86 LYS A O 1
ATOM 705 N N . LYS A 1 87 ? -14.181 11.854 8.310 1.00 77.62 87 LYS A N 1
ATOM 706 C CA . LYS A 1 87 ? -13.512 13.111 8.706 1.00 77.62 87 LYS A CA 1
ATOM 707 C C . LYS A 1 87 ? -12.202 12.849 9.455 1.00 77.62 87 LYS A C 1
ATOM 709 O O . LYS A 1 87 ? -11.231 13.574 9.262 1.00 77.62 87 LYS A O 1
ATOM 714 N N . ILE A 1 88 ? -12.171 11.799 10.276 1.00 84.56 88 ILE A N 1
ATOM 715 C CA . ILE A 1 88 ? -11.000 11.398 11.061 1.00 84.56 88 ILE A CA 1
ATOM 716 C C . ILE A 1 88 ? -9.976 10.687 10.174 1.00 84.56 88 ILE A C 1
ATOM 718 O O . ILE A 1 88 ? -8.777 10.916 10.323 1.00 84.56 88 ILE A O 1
ATOM 722 N N . LEU A 1 89 ? -10.444 9.869 9.228 1.00 87.56 89 LEU A N 1
ATOM 723 C CA . LEU A 1 89 ? -9.580 9.041 8.391 1.00 87.56 89 LEU A CA 1
ATOM 724 C C . LEU A 1 89 ? -8.703 9.836 7.428 1.00 87.56 89 LEU A C 1
ATOM 726 O O . LEU A 1 89 ? -7.550 9.476 7.252 1.00 87.56 89 LEU A O 1
ATOM 730 N N . LEU A 1 90 ? -9.187 10.924 6.822 1.00 89.75 90 LEU A N 1
ATOM 731 C CA . LEU A 1 90 ? -8.391 11.654 5.826 1.00 89.75 90 LEU A CA 1
ATOM 732 C C . LEU A 1 90 ? -6.975 12.033 6.321 1.00 89.75 90 LEU A C 1
ATOM 734 O O . LEU A 1 90 ? -6.008 11.650 5.664 1.00 89.75 90 LEU A O 1
ATOM 738 N N . PRO A 1 91 ? -6.803 12.717 7.471 1.00 90.75 91 PRO A N 1
ATOM 739 C CA . PRO A 1 91 ? -5.468 13.004 7.985 1.00 90.75 91 PRO A CA 1
ATOM 740 C C . PRO A 1 91 ? -4.703 11.734 8.384 1.00 90.75 91 PRO A C 1
ATOM 742 O O . PRO A 1 91 ? -3.498 11.680 8.175 1.00 90.75 91 PRO A O 1
ATOM 745 N N . VAL A 1 92 ? -5.372 10.701 8.910 1.00 92.94 92 VAL A N 1
ATOM 746 C CA . VAL A 1 92 ? -4.727 9.415 9.245 1.00 92.94 92 VAL A CA 1
ATOM 747 C C . VAL A 1 92 ? -4.069 8.799 8.010 1.00 92.94 92 VAL A C 1
ATOM 749 O O . VAL A 1 92 ? -2.903 8.414 8.061 1.00 92.94 92 VAL A O 1
ATOM 752 N N . LEU A 1 93 ? -4.793 8.749 6.892 1.00 94.06 93 LEU A N 1
ATOM 753 C CA . LEU A 1 93 ? -4.326 8.156 5.639 1.00 94.06 93 LEU A CA 1
ATOM 754 C C . LEU A 1 93 ? -3.177 8.959 5.021 1.00 94.06 93 LEU A C 1
ATOM 756 O O . LEU A 1 93 ? -2.198 8.375 4.569 1.00 94.06 93 LEU A O 1
ATOM 760 N N . ILE A 1 94 ? -3.267 10.295 5.039 1.00 94.38 94 ILE A N 1
ATOM 761 C CA . ILE A 1 94 ? -2.199 11.164 4.525 1.00 94.38 94 ILE A CA 1
ATOM 762 C C . ILE A 1 94 ? -0.918 10.955 5.330 1.00 94.38 94 ILE A C 1
ATOM 764 O O . ILE A 1 94 ? 0.125 10.672 4.749 1.00 94.38 94 ILE A O 1
ATOM 768 N N . PHE A 1 95 ? -0.986 11.071 6.659 1.00 95.19 95 PHE A N 1
ATOM 769 C CA . PHE A 1 95 ? 0.214 11.005 7.490 1.00 95.19 95 PHE A CA 1
ATOM 770 C C . PHE A 1 95 ? 0.832 9.606 7.517 1.00 95.19 95 PHE A C 1
ATOM 772 O O . PHE A 1 95 ? 2.054 9.501 7.463 1.00 95.19 95 PHE A O 1
ATOM 779 N N . SER A 1 96 ? 0.028 8.539 7.561 1.00 95.62 96 SER A N 1
ATOM 780 C CA . SER A 1 96 ? 0.551 7.162 7.577 1.00 95.62 96 SER A CA 1
ATOM 781 C C . SER A 1 96 ? 1.296 6.806 6.289 1.00 95.62 96 SER A C 1
ATOM 783 O O . SER A 1 96 ? 2.444 6.364 6.345 1.00 95.62 96 SER A O 1
ATOM 785 N N . LEU A 1 97 ? 0.696 7.077 5.125 1.00 96.38 97 LEU A N 1
ATOM 786 C CA . LEU A 1 97 ? 1.341 6.823 3.835 1.00 96.38 97 LEU A CA 1
ATOM 787 C C . LEU A 1 97 ? 2.550 7.736 3.617 1.00 96.38 97 LEU A C 1
ATOM 789 O O . LEU A 1 97 ? 3.594 7.264 3.177 1.00 96.38 97 LEU A O 1
ATOM 793 N N . LEU A 1 98 ? 2.449 9.021 3.978 1.00 96.31 98 LEU A N 1
ATOM 794 C CA . LEU A 1 98 ? 3.570 9.955 3.872 1.00 96.31 98 LEU A CA 1
ATOM 795 C C . LEU A 1 98 ? 4.748 9.529 4.757 1.00 96.31 98 LEU A C 1
ATOM 797 O O . LEU A 1 98 ? 5.891 9.611 4.319 1.00 96.31 98 LEU A O 1
ATOM 801 N N . THR A 1 99 ? 4.483 9.033 5.968 1.00 95.56 99 THR A N 1
ATOM 802 C CA . THR A 1 99 ? 5.533 8.555 6.882 1.00 95.56 99 THR A CA 1
ATOM 803 C C . THR A 1 99 ? 6.303 7.395 6.261 1.00 95.56 99 THR A C 1
ATOM 805 O O . THR A 1 99 ? 7.532 7.419 6.231 1.00 95.56 99 THR A O 1
ATOM 808 N N . THR A 1 100 ? 5.603 6.419 5.685 1.00 94.38 100 THR A N 1
ATOM 809 C CA . THR A 1 100 ? 6.251 5.318 4.964 1.00 94.38 100 THR A CA 1
ATOM 810 C C . THR A 1 100 ? 7.057 5.814 3.77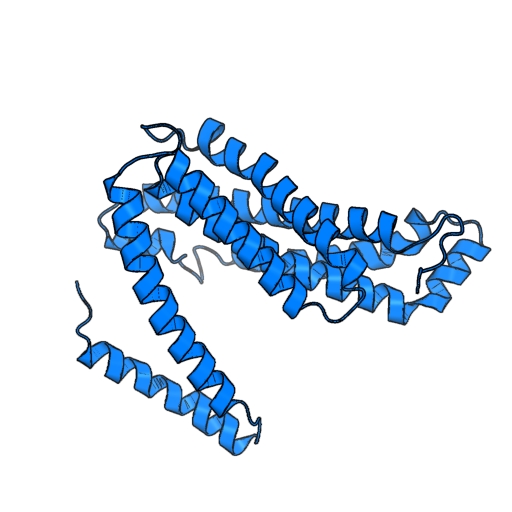0 1.00 94.38 100 THR A C 1
ATOM 812 O O . THR A 1 100 ? 8.205 5.403 3.607 1.00 94.38 100 THR A O 1
ATOM 815 N N . THR A 1 101 ? 6.506 6.727 2.966 1.00 94.12 101 THR A N 1
ATOM 816 C CA . THR A 1 101 ? 7.224 7.320 1.832 1.00 94.12 101 THR A CA 1
ATOM 817 C C . THR A 1 101 ? 8.518 7.992 2.278 1.00 94.12 101 THR A C 1
ATOM 819 O O . THR A 1 101 ? 9.557 7.759 1.672 1.00 94.12 101 THR A O 1
ATOM 822 N N . LEU A 1 102 ? 8.480 8.790 3.347 1.00 95.56 102 LEU A N 1
ATOM 823 C CA . LEU A 1 102 ? 9.631 9.553 3.834 1.00 95.56 102 LEU A CA 1
ATOM 824 C C . LEU A 1 102 ? 10.698 8.689 4.514 1.00 95.56 102 LEU A C 1
ATOM 826 O O . LEU A 1 102 ? 11.861 9.074 4.520 1.00 95.56 102 LEU A O 1
ATOM 830 N N . ILE A 1 103 ? 10.329 7.536 5.073 1.00 95.94 103 ILE A N 1
ATOM 831 C CA . ILE A 1 103 ? 11.285 6.637 5.732 1.00 95.94 103 ILE A CA 1
ATOM 832 C C . ILE A 1 103 ? 11.862 5.635 4.728 1.00 95.94 103 ILE A C 1
ATOM 834 O O . ILE A 1 103 ? 13.077 5.516 4.585 1.00 95.94 103 ILE A O 1
ATOM 838 N N . VAL A 1 104 ? 10.999 4.916 4.008 1.00 96.38 104 VAL A N 1
ATOM 839 C CA . VAL A 1 104 ? 11.415 3.767 3.194 1.00 96.38 104 VAL A CA 1
ATOM 840 C C . VAL A 1 104 ? 12.021 4.202 1.864 1.00 96.38 104 VAL A C 1
ATOM 842 O O . VAL A 1 104 ? 13.043 3.650 1.459 1.00 96.38 104 VAL A O 1
ATOM 845 N N . MET A 1 105 ? 11.446 5.197 1.174 1.00 94.88 105 MET A N 1
ATOM 846 C CA . MET A 1 105 ? 11.946 5.567 -0.158 1.00 94.88 105 MET A CA 1
ATOM 847 C C . MET A 1 105 ? 13.366 6.140 -0.128 1.00 94.88 105 MET A C 1
ATOM 849 O O . MET A 1 105 ? 14.189 5.668 -0.916 1.00 94.88 105 MET A O 1
ATOM 853 N N . PRO A 1 106 ? 13.715 7.095 0.758 1.00 94.69 106 PRO A N 1
ATOM 854 C CA . PRO A 1 106 ? 15.089 7.579 0.848 1.00 94.69 106 PRO A CA 1
ATOM 855 C C . PRO A 1 106 ? 16.071 6.469 1.219 1.00 94.69 106 PRO A C 1
ATOM 857 O O . PRO A 1 106 ? 17.148 6.405 0.633 1.00 94.69 106 PRO A O 1
ATOM 860 N N . TRP A 1 107 ? 15.685 5.553 2.115 1.00 96.00 107 TRP A N 1
ATOM 861 C CA . TRP A 1 107 ? 16.518 4.405 2.472 1.00 96.00 107 TRP A CA 1
ATOM 862 C C . TRP A 1 107 ? 16.838 3.540 1.248 1.00 96.00 107 TRP A C 1
ATOM 864 O O . TRP A 1 107 ? 18.004 3.294 0.940 1.00 96.00 107 TRP A O 1
ATOM 874 N N . LEU A 1 108 ? 15.820 3.137 0.485 1.00 95.69 108 LEU A N 1
ATOM 875 C CA . LEU A 1 108 ? 16.028 2.292 -0.690 1.00 95.69 108 LEU A CA 1
ATOM 876 C C . LEU A 1 108 ? 16.821 2.995 -1.795 1.00 95.69 108 LEU A C 1
ATOM 878 O O . LEU A 1 108 ? 17.691 2.377 -2.399 1.00 95.69 108 LEU A O 1
ATOM 882 N N . ILE A 1 109 ? 16.555 4.273 -2.069 1.00 94.44 109 ILE A N 1
ATOM 883 C CA . ILE A 1 109 ? 17.182 4.970 -3.200 1.00 94.44 109 ILE A CA 1
ATOM 884 C C . ILE A 1 109 ? 18.595 5.460 -2.869 1.00 94.44 109 ILE A C 1
ATOM 886 O O . ILE A 1 109 ? 19.494 5.295 -3.689 1.00 94.44 109 ILE A O 1
ATOM 890 N N . ILE A 1 110 ? 18.808 6.043 -1.687 1.00 94.25 110 ILE A N 1
ATOM 891 C CA . ILE A 1 110 ? 20.074 6.700 -1.320 1.00 94.25 110 ILE A CA 1
ATOM 892 C C . ILE A 1 110 ? 21.052 5.706 -0.683 1.00 94.25 110 ILE A C 1
ATOM 894 O O . ILE A 1 110 ? 22.256 5.765 -0.936 1.00 94.25 110 ILE A O 1
ATOM 898 N N . VAL A 1 111 ? 20.563 4.782 0.150 1.00 94.69 111 VAL A N 1
ATOM 899 C CA . VAL A 1 111 ? 21.441 3.843 0.864 1.00 94.69 111 VAL A CA 1
ATOM 900 C C . VAL A 1 111 ? 21.694 2.595 0.027 1.00 94.69 111 VAL A C 1
ATOM 902 O O . VAL A 1 111 ? 22.851 2.208 -0.116 1.00 94.69 111 VAL A O 1
ATOM 905 N N . VAL A 1 112 ? 20.641 1.995 -0.539 1.00 94.12 112 VAL A N 1
ATOM 906 C CA . VAL A 1 112 ? 20.729 0.671 -1.176 1.00 94.12 112 VAL A CA 1
ATOM 907 C C . VAL A 1 112 ? 21.005 0.752 -2.678 1.00 94.12 112 VAL A C 1
ATOM 909 O O . VAL A 1 112 ? 21.992 0.192 -3.144 1.00 94.12 112 VAL A O 1
ATOM 912 N N . LEU A 1 113 ? 20.134 1.418 -3.444 1.00 93.00 113 LEU A N 1
ATOM 913 C CA . LEU A 1 113 ? 20.148 1.339 -4.906 1.00 93.00 113 LEU A CA 1
ATOM 914 C C . LEU A 1 113 ? 21.186 2.256 -5.557 1.00 93.00 113 LEU A C 1
ATOM 916 O O . LEU A 1 113 ? 21.838 1.838 -6.507 1.00 93.00 113 LEU A O 1
ATOM 920 N N . ARG A 1 114 ? 21.297 3.503 -5.079 1.00 91.50 114 ARG A N 1
ATOM 921 C CA . ARG A 1 114 ? 22.200 4.545 -5.602 1.00 91.50 114 ARG A CA 1
ATOM 922 C C . ARG A 1 114 ? 22.232 4.607 -7.139 1.00 91.50 114 ARG A C 1
ATOM 924 O O . ARG A 1 114 ? 23.289 4.413 -7.735 1.00 91.50 114 ARG A O 1
ATOM 931 N N . PRO A 1 115 ? 21.083 4.848 -7.802 1.00 88.19 115 PRO A N 1
ATOM 932 C CA . PRO A 1 115 ? 21.072 4.971 -9.252 1.00 88.19 115 PRO A CA 1
ATOM 933 C C . PRO A 1 115 ? 21.853 6.217 -9.684 1.00 88.19 115 PRO A C 1
ATOM 935 O O . PRO A 1 115 ? 21.824 7.236 -8.995 1.00 88.19 115 PRO A O 1
ATOM 938 N N . GLU A 1 116 ? 22.484 6.153 -10.853 1.00 85.81 116 GLU A N 1
ATOM 939 C CA . GLU A 1 116 ? 23.066 7.312 -11.531 1.00 85.81 116 GLU A CA 1
ATOM 940 C C . GLU A 1 116 ? 22.169 7.691 -12.727 1.00 85.81 116 GLU A C 1
ATOM 942 O O . GLU A 1 116 ? 21.935 6.846 -13.603 1.00 85.81 116 GLU A O 1
ATOM 947 N N . PRO A 1 117 ? 21.598 8.914 -12.775 1.00 88.38 117 PRO A N 1
ATOM 948 C CA . PRO A 1 117 ? 21.595 9.966 -11.746 1.00 88.38 117 PRO A CA 1
ATOM 949 C C . PRO A 1 117 ? 20.753 9.616 -10.502 1.00 88.38 117 PRO A C 1
ATOM 951 O O . PRO A 1 117 ? 19.771 8.865 -10.579 1.00 88.38 117 PRO A O 1
ATOM 954 N N . LEU A 1 118 ? 21.111 10.210 -9.353 1.00 82.25 118 LEU A N 1
ATOM 955 C CA . LEU A 1 118 ? 20.377 10.034 -8.096 1.00 82.25 118 LEU A CA 1
ATOM 956 C C . LEU A 1 118 ? 18.933 10.525 -8.301 1.00 82.25 118 LEU A C 1
ATOM 958 O O . LEU A 1 118 ? 18.723 11.652 -8.742 1.00 82.25 118 LEU A O 1
ATOM 962 N N . PHE A 1 119 ? 17.946 9.672 -8.006 1.00 89.06 119 PHE A N 1
ATOM 963 C CA . PHE A 1 119 ? 16.508 9.879 -8.283 1.00 89.06 119 PHE A CA 1
ATOM 964 C C . PHE A 1 119 ? 16.053 9.712 -9.743 1.00 89.06 119 PHE A C 1
ATOM 966 O O . PHE A 1 119 ? 15.014 10.250 -10.131 1.00 89.06 119 PHE A O 1
ATOM 973 N N . ALA A 1 120 ? 16.757 8.905 -10.540 1.00 90.44 120 ALA A N 1
ATOM 974 C CA . ALA A 1 120 ? 16.307 8.530 -11.879 1.00 90.44 120 ALA A CA 1
ATOM 975 C C . ALA A 1 120 ? 14.829 8.039 -11.891 1.00 90.44 120 ALA A C 1
ATOM 977 O O . ALA A 1 120 ? 14.504 7.032 -11.239 1.00 90.44 120 ALA A O 1
ATOM 978 N N . PRO A 1 121 ? 13.926 8.694 -12.660 1.00 91.75 121 PRO A N 1
ATOM 979 C CA . PRO A 1 121 ? 12.485 8.415 -12.628 1.00 91.75 121 PRO A CA 1
ATOM 980 C C . PRO A 1 121 ? 12.114 6.953 -12.925 1.00 91.75 121 PRO A C 1
ATOM 982 O O . PRO A 1 121 ? 11.174 6.422 -12.330 1.00 91.75 121 PRO A O 1
ATOM 985 N N . ARG A 1 122 ? 12.893 6.289 -13.795 1.00 90.62 122 ARG A N 1
ATOM 986 C CA . ARG A 1 122 ? 12.734 4.876 -14.189 1.00 90.62 122 ARG A CA 1
ATOM 987 C C . ARG A 1 122 ? 12.810 3.888 -13.022 1.00 90.62 122 ARG A C 1
ATOM 989 O O . ARG A 1 122 ? 12.185 2.836 -13.082 1.00 90.62 122 ARG A O 1
ATOM 996 N N . PHE A 1 123 ? 13.545 4.227 -11.962 1.00 91.12 123 PHE A N 1
ATOM 997 C CA . PHE A 1 123 ? 13.620 3.418 -10.744 1.00 91.12 123 PHE A CA 1
ATOM 998 C C . PHE A 1 123 ? 12.665 3.942 -9.674 1.00 91.12 123 PHE A C 1
ATOM 1000 O O . PHE A 1 123 ? 11.963 3.163 -9.032 1.00 91.12 123 PHE A O 1
ATOM 1007 N N . LEU A 1 124 ? 12.608 5.266 -9.511 1.00 93.44 124 LEU A N 1
ATOM 1008 C CA . LEU A 1 124 ? 11.863 5.900 -8.430 1.00 93.44 124 LEU A CA 1
ATOM 1009 C C . LEU A 1 124 ? 10.356 5.623 -8.520 1.00 93.44 124 LEU A C 1
ATOM 1011 O O . LEU A 1 124 ? 9.755 5.210 -7.531 1.00 93.44 124 LEU A O 1
ATOM 1015 N N . ILE A 1 125 ? 9.753 5.805 -9.701 1.00 94.19 125 ILE A N 1
ATOM 1016 C CA . ILE A 1 125 ? 8.296 5.707 -9.876 1.00 94.19 125 ILE A CA 1
ATOM 1017 C C . ILE A 1 125 ? 7.787 4.267 -9.686 1.00 94.19 125 ILE A C 1
ATOM 1019 O O . ILE A 1 125 ? 6.847 4.086 -8.907 1.00 94.19 125 ILE A O 1
ATOM 1023 N N . PRO A 1 126 ? 8.374 3.228 -10.317 1.00 93.44 126 PRO A N 1
ATOM 1024 C CA . PRO A 1 126 ? 7.894 1.859 -10.130 1.00 93.44 126 PRO A CA 1
ATOM 1025 C C . PRO A 1 126 ? 8.083 1.342 -8.701 1.00 93.44 126 PRO A C 1
ATOM 1027 O O . PRO A 1 126 ? 7.157 0.752 -8.145 1.00 93.44 126 PRO A O 1
ATOM 1030 N N . ILE A 1 127 ? 9.247 1.591 -8.083 1.00 94.94 127 ILE A N 1
ATOM 1031 C CA . ILE A 1 127 ? 9.521 1.165 -6.699 1.00 94.94 127 ILE A CA 1
ATOM 1032 C C . ILE A 1 127 ? 8.541 1.848 -5.744 1.00 94.94 127 ILE A C 1
ATOM 1034 O O . ILE A 1 127 ? 7.916 1.183 -4.915 1.00 94.94 127 ILE A O 1
ATOM 1038 N N . TYR A 1 128 ? 8.338 3.156 -5.916 1.00 96.12 128 TYR A N 1
ATOM 1039 C CA . TYR A 1 128 ? 7.370 3.898 -5.125 1.00 96.12 128 TYR A CA 1
ATOM 1040 C C . TYR A 1 128 ? 5.945 3.378 -5.305 1.00 96.12 128 TYR A C 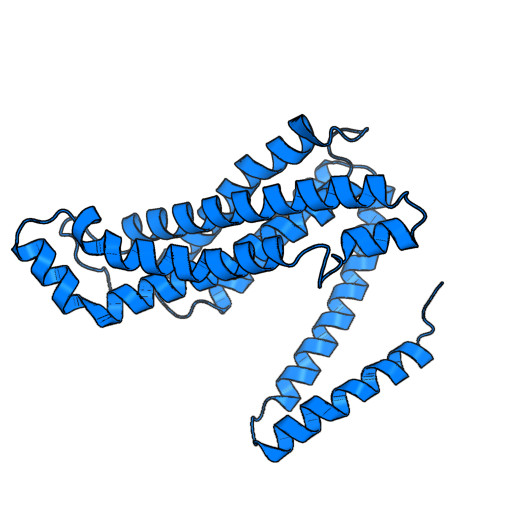1
ATOM 1042 O O . TYR A 1 128 ? 5.239 3.182 -4.321 1.00 96.12 128 TYR A O 1
ATOM 1050 N N . GLY A 1 129 ? 5.524 3.113 -6.544 1.00 95.62 129 GLY A N 1
ATOM 1051 C CA . GLY A 1 129 ? 4.192 2.590 -6.834 1.00 95.62 129 GLY A CA 1
ATOM 1052 C C . GLY A 1 129 ? 3.914 1.245 -6.181 1.00 95.62 129 GLY A C 1
ATOM 1053 O O . GLY A 1 129 ? 2.823 1.044 -5.650 1.00 95.62 129 GLY A O 1
ATOM 1054 N N . MET A 1 130 ? 4.903 0.353 -6.159 1.00 95.50 130 MET A N 1
ATOM 1055 C CA . MET A 1 130 ? 4.780 -0.939 -5.487 1.00 95.50 130 MET A CA 1
ATOM 1056 C C . MET A 1 130 ? 4.681 -0.789 -3.965 1.00 95.50 130 MET A C 1
ATOM 1058 O O . MET A 1 130 ? 3.818 -1.416 -3.354 1.00 95.50 130 MET A O 1
ATOM 1062 N N . ILE A 1 131 ? 5.502 0.063 -3.347 1.00 96.38 131 ILE A N 1
ATOM 1063 C CA . ILE A 1 131 ? 5.454 0.287 -1.892 1.00 96.38 131 ILE A CA 1
ATOM 1064 C C . ILE A 1 131 ? 4.151 0.981 -1.500 1.00 96.38 131 ILE A C 1
ATOM 1066 O O . ILE A 1 131 ? 3.417 0.473 -0.658 1.00 96.38 131 ILE A O 1
ATOM 1070 N N . LEU A 1 132 ? 3.813 2.089 -2.162 1.00 97.06 132 LEU A N 1
ATOM 1071 C CA . LEU A 1 132 ? 2.593 2.847 -1.899 1.00 97.06 132 LEU A CA 1
ATOM 1072 C C . LEU A 1 132 ? 1.339 1.994 -2.119 1.00 97.06 132 LEU A C 1
ATOM 1074 O O . LEU A 1 132 ? 0.420 2.053 -1.309 1.00 97.06 132 LEU A O 1
ATOM 1078 N N . GLY A 1 133 ? 1.290 1.204 -3.196 1.00 95.19 133 GLY A N 1
ATOM 1079 C CA . GLY A 1 133 ? 0.147 0.349 -3.514 1.00 95.19 133 GLY A CA 1
ATOM 1080 C C . GLY A 1 133 ? -0.091 -0.741 -2.466 1.00 95.19 133 GLY A C 1
ATOM 1081 O O . GLY A 1 133 ? -1.230 -0.935 -2.035 1.00 95.19 133 GLY A O 1
ATOM 1082 N N . ASN A 1 134 ? 0.973 -1.409 -2.009 1.00 95.88 134 ASN A N 1
ATOM 1083 C CA . ASN A 1 134 ? 0.869 -2.417 -0.952 1.00 95.88 134 ASN A CA 1
ATOM 1084 C C . ASN A 1 134 ? 0.538 -1.783 0.406 1.00 95.88 134 ASN A C 1
ATOM 1086 O O . ASN A 1 134 ? -0.406 -2.223 1.059 1.00 95.88 134 ASN A O 1
ATOM 1090 N N . SER A 1 135 ? 1.213 -0.690 0.781 1.00 96.44 135 SER A N 1
ATOM 1091 C CA . SER A 1 135 ? 0.889 0.092 1.982 1.00 96.44 135 SER A CA 1
ATOM 1092 C C . SER A 1 135 ? -0.562 0.570 1.989 1.00 96.44 135 SER A C 1
ATOM 1094 O O . SER A 1 135 ? -1.242 0.465 3.004 1.00 96.44 135 SER A O 1
ATOM 1096 N N . MET A 1 136 ? -1.072 1.052 0.852 1.00 94.94 136 MET A N 1
ATOM 1097 C CA . MET A 1 136 ? -2.463 1.478 0.702 1.00 94.94 136 MET A CA 1
ATOM 1098 C C . MET A 1 136 ? -3.434 0.325 0.973 1.00 94.94 136 MET A C 1
ATOM 1100 O O . MET A 1 136 ? -4.375 0.473 1.753 1.00 94.94 136 MET A O 1
ATOM 1104 N N . ASN A 1 137 ? -3.231 -0.821 0.322 1.00 93.31 137 ASN A N 1
ATOM 1105 C CA . ASN A 1 137 ? -4.136 -1.959 0.456 1.00 93.31 137 ASN A CA 1
ATOM 1106 C C . ASN A 1 137 ? -4.131 -2.532 1.871 1.00 93.31 137 ASN A C 1
ATOM 1108 O O . ASN A 1 137 ? -5.203 -2.847 2.396 1.00 93.31 137 ASN A O 1
ATOM 1112 N N . ASN A 1 138 ? -2.952 -2.628 2.485 1.00 94.88 138 ASN A N 1
ATOM 1113 C CA . ASN A 1 138 ? -2.827 -3.215 3.807 1.00 94.88 138 ASN A CA 1
ATOM 1114 C C . ASN A 1 138 ? -3.328 -2.283 4.915 1.00 94.88 138 ASN A C 1
ATOM 1116 O O . ASN A 1 138 ? -4.090 -2.714 5.775 1.00 94.88 138 ASN A O 1
ATOM 1120 N N . CYS A 1 139 ? -3.074 -0.977 4.794 1.00 95.62 139 CYS A N 1
ATOM 1121 C CA . CYS A 1 139 ? -3.603 0.031 5.714 1.00 95.62 139 CYS A CA 1
ATOM 1122 C C . CYS A 1 139 ? -5.137 0.008 5.780 1.00 95.62 139 CYS A C 1
ATOM 1124 O O . CYS A 1 139 ? -5.717 0.102 6.864 1.00 95.62 139 CYS A O 1
ATOM 1126 N N . SER A 1 140 ? -5.814 -0.189 4.638 1.00 94.12 140 SER A N 1
ATOM 1127 C CA . SER A 1 140 ? -7.274 -0.367 4.621 1.00 94.12 140 SER A CA 1
ATOM 1128 C C . SER A 1 140 ? -7.700 -1.571 5.459 1.00 94.12 140 SER A C 1
ATOM 1130 O O . SER A 1 140 ? -8.620 -1.463 6.265 1.00 94.12 140 SER A O 1
ATOM 1132 N N . LEU A 1 141 ? -7.021 -2.709 5.285 1.00 95.12 141 LEU A N 1
ATOM 1133 C CA . LEU A 1 141 ? -7.319 -3.942 6.006 1.00 95.12 141 LEU A CA 1
ATOM 1134 C C . LEU A 1 141 ? -7.024 -3.798 7.505 1.00 95.12 141 LEU A C 1
ATOM 1136 O O . LEU A 1 141 ? -7.857 -4.183 8.323 1.00 95.12 141 LEU A O 1
ATOM 1140 N N . ALA A 1 142 ? -5.887 -3.206 7.871 1.00 96.12 142 ALA A N 1
ATOM 1141 C CA . ALA A 1 142 ? -5.498 -2.951 9.252 1.00 96.12 142 ALA A CA 1
ATOM 1142 C C . ALA A 1 142 ? -6.533 -2.072 9.969 1.00 96.12 142 ALA A C 1
ATOM 1144 O O . ALA A 1 142 ? -7.019 -2.438 11.040 1.00 96.12 142 ALA A O 1
ATOM 1145 N N . LEU A 1 143 ? -6.938 -0.953 9.358 1.00 95.38 143 LEU A N 1
ATOM 1146 C CA . LEU A 1 143 ? -7.938 -0.046 9.925 1.00 95.38 143 LEU A CA 1
ATOM 1147 C C . LEU A 1 143 ? -9.331 -0.690 10.011 1.00 95.38 143 LEU A C 1
ATOM 1149 O O . LEU A 1 143 ? -10.000 -0.543 11.032 1.00 95.38 143 LEU A O 1
ATOM 1153 N N . GLU A 1 144 ? -9.765 -1.429 8.985 1.00 93.94 144 GLU A N 1
ATOM 1154 C CA . GLU A 1 144 ? -11.043 -2.158 9.001 1.00 93.94 144 GLU A CA 1
ATOM 1155 C C . GLU A 1 144 ? -11.074 -3.225 10.100 1.00 93.94 144 GLU A C 1
ATOM 1157 O O . GLU A 1 144 ? -12.045 -3.313 10.855 1.00 93.94 144 GLU A O 1
ATOM 1162 N N . ARG A 1 145 ? -10.007 -4.024 10.228 1.00 94.81 145 ARG A N 1
ATOM 1163 C CA . ARG A 1 145 ? -9.899 -5.065 11.260 1.00 94.81 145 ARG A CA 1
ATOM 1164 C C . ARG A 1 145 ? -9.813 -4.471 12.655 1.00 94.81 145 ARG A C 1
ATOM 1166 O O . ARG A 1 145 ? -10.401 -5.027 13.580 1.00 94.81 145 ARG A O 1
ATOM 1173 N N . PHE A 1 146 ? -9.128 -3.344 12.797 1.00 94.44 146 PHE A N 1
ATOM 1174 C CA . PHE A 1 146 ? -9.041 -2.626 14.057 1.00 94.44 146 PHE A CA 1
ATOM 1175 C C . PHE A 1 146 ? -10.404 -2.076 14.500 1.00 94.44 146 PHE A C 1
ATOM 1177 O O . PHE A 1 146 ? -10.831 -2.347 15.622 1.00 94.44 146 PHE A O 1
ATOM 1184 N N . GLU A 1 147 ? -11.118 -1.371 13.615 1.00 91.81 147 GLU A N 1
ATOM 1185 C CA . GLU A 1 147 ? -12.444 -0.818 13.924 1.00 91.81 147 GLU A CA 1
ATOM 1186 C C . GLU A 1 147 ? -13.476 -1.926 14.178 1.00 91.81 147 GLU A C 1
ATOM 1188 O O . GLU A 1 147 ? -14.258 -1.843 15.125 1.00 91.81 147 GLU A O 1
ATOM 1193 N N . SER A 1 148 ? -13.450 -3.002 13.386 1.00 91.69 148 SER A N 1
ATOM 1194 C CA . SER A 1 148 ? -14.326 -4.164 13.601 1.00 91.69 148 SER A CA 1
ATOM 1195 C C . SER A 1 148 ? -14.036 -4.822 14.955 1.00 91.69 148 SER A C 1
ATOM 1197 O O . SER A 1 148 ? -14.939 -5.023 15.760 1.00 91.69 148 SER A O 1
ATOM 1199 N N . GLY A 1 149 ? -12.757 -5.051 15.274 1.00 90.56 149 GLY A N 1
ATOM 1200 C CA . GLY A 1 149 ? -12.351 -5.653 16.543 1.00 90.56 149 GLY A CA 1
ATOM 1201 C C . GLY A 1 149 ? -12.729 -4.822 17.773 1.00 90.56 149 GLY A C 1
ATOM 1202 O O . GLY A 1 149 ? -13.057 -5.400 18.812 1.00 90.56 149 GLY A O 1
ATOM 1203 N N . LEU A 1 150 ? -12.713 -3.489 17.666 1.00 87.81 150 LEU A N 1
ATOM 1204 C CA . LEU A 1 150 ? -13.201 -2.587 18.713 1.00 87.81 150 LEU A CA 1
ATOM 1205 C C . LEU A 1 150 ? -14.728 -2.592 18.808 1.00 87.81 150 LEU A C 1
ATOM 1207 O O . LEU A 1 150 ? -15.266 -2.765 19.901 1.00 87.81 150 LEU A O 1
ATOM 1211 N N . SER A 1 151 ? -15.420 -2.432 17.677 1.00 86.69 151 SER A N 1
ATOM 1212 C CA . SER A 1 151 ? -16.883 -2.331 17.638 1.00 86.69 151 SER A CA 1
ATOM 1213 C C . SER A 1 151 ? -17.594 -3.590 18.133 1.00 86.69 151 SER A C 1
ATOM 1215 O O . SER A 1 151 ? -18.591 -3.487 18.845 1.00 86.69 151 SER A O 1
ATOM 1217 N N . GLU A 1 152 ? -17.034 -4.767 17.859 1.00 88.75 152 GLU A N 1
ATOM 1218 C CA . GLU A 1 152 ? -17.537 -6.050 18.360 1.00 88.75 152 GLU A CA 1
ATOM 1219 C C . GLU A 1 152 ? -17.306 -6.237 19.871 1.00 88.75 152 GLU A C 1
ATOM 1221 O O . GLU A 1 152 ? -18.038 -6.977 20.526 1.00 88.75 152 GLU A O 1
ATOM 1226 N N . ASN A 1 153 ? -16.306 -5.562 20.452 1.00 89.50 153 ASN A N 1
ATOM 1227 C CA . ASN A 1 153 ? -15.832 -5.818 21.817 1.00 89.50 153 ASN A CA 1
ATOM 1228 C C . ASN A 1 153 ? -15.881 -4.588 22.734 1.00 89.50 153 ASN A C 1
ATOM 1230 O O . ASN A 1 153 ? -15.138 -4.530 23.720 1.00 89.50 153 ASN A O 1
ATOM 1234 N N . TRP A 1 154 ? -16.784 -3.634 22.478 1.00 90.06 154 TRP A N 1
ATOM 1235 C CA . TRP A 1 154 ? -16.942 -2.442 23.324 1.00 90.06 154 TRP A CA 1
ATOM 1236 C C . TRP A 1 154 ? -17.144 -2.779 24.804 1.00 90.06 154 TRP A C 1
ATOM 1238 O O . TRP A 1 154 ? -16.549 -2.143 25.668 1.00 90.06 154 TRP A O 1
ATOM 1248 N N . LYS A 1 155 ? -17.912 -3.832 25.115 1.00 91.94 155 LYS A N 1
ATOM 1249 C CA . LYS A 1 155 ? -18.107 -4.289 26.502 1.00 91.94 155 LYS A CA 1
ATOM 1250 C C . LYS A 1 155 ? -16.783 -4.657 27.175 1.00 91.94 155 LYS A C 1
ATOM 1252 O O . LYS A 1 155 ? -16.522 -4.226 28.295 1.00 91.94 155 LYS A O 1
ATOM 1257 N N . ALA A 1 156 ? -15.930 -5.416 26.487 1.00 92.06 156 ALA A N 1
ATOM 1258 C CA . ALA A 1 156 ? -14.625 -5.810 27.010 1.00 92.06 156 ALA A CA 1
ATOM 1259 C C . ALA A 1 156 ? -13.671 -4.610 27.124 1.00 92.06 156 ALA A C 1
ATOM 1261 O O . ALA A 1 156 ? -12.880 -4.548 28.061 1.00 92.06 156 ALA A O 1
ATOM 1262 N N . TYR A 1 157 ? -13.757 -3.652 26.197 1.00 92.25 157 TYR A N 1
ATOM 1263 C CA . TYR A 1 157 ? -13.019 -2.392 26.272 1.00 92.25 157 TYR A CA 1
ATOM 1264 C C . TYR A 1 157 ? -13.386 -1.595 27.533 1.00 92.25 157 TYR A C 1
ATOM 1266 O O . TYR A 1 157 ? -12.507 -1.297 28.340 1.00 92.25 157 TYR A O 1
ATOM 1274 N N . TYR A 1 158 ? -14.679 -1.335 27.755 1.00 92.06 158 TYR A N 1
ATOM 1275 C CA . TYR A 1 158 ? -15.145 -0.605 28.936 1.00 92.06 158 TYR A CA 1
ATOM 1276 C C . TYR A 1 158 ? -14.860 -1.352 30.235 1.00 92.06 158 TYR A C 1
ATOM 1278 O O . TYR A 1 158 ? -14.423 -0.733 31.194 1.00 92.06 158 TYR A O 1
ATOM 1286 N N . THR A 1 159 ? -15.004 -2.681 30.250 1.00 93.88 159 THR A N 1
ATOM 1287 C CA . THR A 1 159 ? -14.670 -3.495 31.431 1.00 93.88 159 THR A CA 1
ATOM 1288 C C . THR A 1 159 ? -13.207 -3.310 31.833 1.00 93.88 159 THR A C 1
ATOM 1290 O O . THR A 1 159 ? -12.918 -3.107 33.005 1.00 93.88 159 THR A O 1
ATOM 1293 N N . ARG A 1 160 ? -12.272 -3.318 30.871 1.00 93.75 160 ARG A N 1
ATOM 1294 C CA . ARG A 1 160 ? -10.847 -3.079 31.160 1.00 93.75 160 ARG A CA 1
ATOM 1295 C C . ARG A 1 160 ? -10.614 -1.682 31.731 1.00 93.75 160 ARG A C 1
ATOM 1297 O O . ARG A 1 160 ? -9.911 -1.562 32.727 1.00 93.75 160 ARG A O 1
ATOM 1304 N N . LEU A 1 161 ? -11.233 -0.653 31.149 1.00 93.06 161 LEU A N 1
ATOM 1305 C CA . LEU A 1 161 ? -11.138 0.714 31.669 1.00 93.06 161 LEU A CA 1
ATOM 1306 C C . LEU A 1 161 ? -11.701 0.828 33.095 1.00 93.06 161 LEU A C 1
ATOM 1308 O O . LEU A 1 161 ? -11.073 1.444 33.950 1.00 93.06 161 LEU A O 1
ATOM 1312 N N . SER A 1 162 ? -12.845 0.196 33.379 1.00 92.94 162 SER A N 1
ATOM 1313 C CA . SER A 1 162 ? -13.452 0.171 34.718 1.00 92.94 162 SER A CA 1
ATOM 1314 C C . SER A 1 162 ? -12.591 -0.554 35.754 1.00 92.94 162 SER A C 1
ATOM 1316 O O . SER A 1 162 ? -12.659 -0.224 36.932 1.00 92.94 162 SER A O 1
ATOM 1318 N N . LEU A 1 163 ? -11.761 -1.507 35.322 1.00 95.19 163 LEU A N 1
ATOM 1319 C CA . LEU A 1 163 ? -10.776 -2.195 36.162 1.00 95.19 163 LEU A CA 1
ATOM 1320 C C . LEU A 1 163 ? -9.455 -1.413 36.315 1.00 95.19 163 LEU A C 1
ATOM 1322 O O . LEU A 1 163 ? -8.502 -1.938 36.884 1.00 95.19 163 LEU A O 1
ATOM 1326 N N . GLY A 1 164 ? -9.379 -0.175 35.815 1.00 93.69 164 GLY A N 1
ATOM 1327 C CA . GLY A 1 164 ? -8.205 0.692 35.939 1.00 93.69 164 GLY A CA 1
ATOM 1328 C C . GLY A 1 164 ? -7.160 0.527 34.834 1.00 93.69 164 GLY A C 1
ATOM 1329 O O . GLY A 1 164 ? -6.080 1.104 34.941 1.00 93.69 164 GLY A 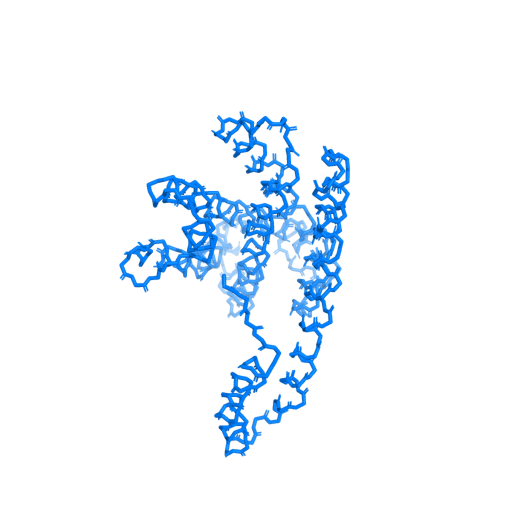O 1
ATOM 1330 N N . ALA A 1 165 ? -7.455 -0.225 33.767 1.00 93.38 165 ALA A N 1
ATOM 1331 C CA . ALA A 1 165 ? -6.541 -0.339 32.635 1.00 93.38 165 ALA A CA 1
ATOM 1332 C C . ALA A 1 165 ? -6.403 1.001 31.898 1.00 93.38 165 ALA A C 1
ATOM 1334 O O . ALA A 1 165 ? -7.374 1.735 31.691 1.00 93.38 165 ALA A O 1
ATOM 1335 N N . SER A 1 166 ? -5.195 1.288 31.425 1.00 92.06 166 SER A N 1
ATOM 1336 C CA . SER A 1 166 ? -4.940 2.404 30.519 1.00 92.06 166 SER A CA 1
ATOM 1337 C C . SER A 1 166 ? -5.637 2.200 29.168 1.00 92.06 166 SER A C 1
ATOM 1339 O O . SER A 1 166 ? -5.928 1.076 28.743 1.00 92.06 166 SER A O 1
ATOM 1341 N N . GLN A 1 167 ? -5.847 3.290 28.424 1.00 89.44 167 GLN A N 1
ATOM 1342 C CA . GLN A 1 167 ? -6.394 3.217 27.065 1.00 89.44 167 GLN A CA 1
ATOM 1343 C C . GLN A 1 167 ? -5.581 2.273 26.168 1.00 89.44 167 GLN A C 1
ATOM 1345 O O . GLN A 1 167 ? -6.150 1.537 25.364 1.00 89.44 167 GLN A O 1
ATOM 1350 N N . TRP A 1 168 ? -4.255 2.280 26.314 1.00 90.81 168 TRP A N 1
ATOM 1351 C CA . TRP A 1 168 ? -3.378 1.411 25.541 1.00 90.81 168 TRP A CA 1
ATOM 1352 C C . TRP A 1 168 ? -3.633 -0.065 25.850 1.00 90.81 168 TRP A C 1
ATOM 1354 O O . TRP A 1 168 ? -3.860 -0.847 24.930 1.00 90.81 168 TRP A O 1
ATOM 1364 N N . GLU A 1 169 ? -3.686 -0.441 27.127 1.00 92.69 169 GLU A N 1
ATOM 1365 C CA . GLU A 1 169 ? -3.962 -1.819 27.555 1.00 92.69 169 GLU A CA 1
ATOM 1366 C C . GLU A 1 169 ? -5.348 -2.295 27.119 1.00 92.69 169 GLU A C 1
ATOM 1368 O O . GLU A 1 169 ? -5.507 -3.435 26.675 1.00 92.69 169 GLU A O 1
ATOM 1373 N N . ALA A 1 170 ? -6.350 -1.415 27.185 1.00 92.00 170 ALA A N 1
ATOM 1374 C CA . ALA A 1 170 ? -7.713 -1.744 26.789 1.00 92.00 170 ALA A CA 1
ATOM 1375 C C . ALA A 1 170 ? -7.837 -2.048 25.281 1.00 92.00 170 ALA A C 1
ATOM 1377 O O . ALA A 1 170 ? -8.649 -2.891 24.887 1.00 92.00 170 ALA A O 1
ATOM 1378 N N . ILE A 1 171 ? -7.018 -1.397 24.447 1.00 92.69 171 ILE A N 1
ATOM 1379 C CA . ILE A 1 171 ? -7.055 -1.482 22.976 1.00 92.69 171 ILE A CA 1
ATOM 1380 C C . ILE A 1 171 ? -6.063 -2.504 22.418 1.00 92.69 171 ILE A C 1
ATOM 1382 O O . ILE A 1 171 ? -6.295 -3.067 21.345 1.00 92.69 171 ILE A O 1
ATOM 1386 N N . LEU A 1 172 ? -4.976 -2.780 23.138 1.00 93.81 172 LEU A N 1
ATOM 1387 C CA . LEU A 1 172 ? -3.884 -3.648 22.703 1.00 93.81 172 LEU A CA 1
ATOM 1388 C C . LEU A 1 172 ? -4.339 -4.997 22.107 1.00 93.81 172 LEU A C 1
ATOM 1390 O O . LEU A 1 172 ? -3.765 -5.400 21.092 1.00 93.81 172 LEU A O 1
ATOM 1394 N N . PRO A 1 173 ? -5.374 -5.692 22.629 1.00 93.62 173 PRO A N 1
ATOM 1395 C CA . PRO A 1 173 ? -5.875 -6.914 21.999 1.00 93.62 173 PRO A CA 1
ATOM 1396 C C . PRO A 1 173 ? -6.420 -6.697 20.578 1.00 93.62 173 PRO A C 1
ATOM 1398 O O . PRO A 1 173 ? -6.125 -7.492 19.686 1.00 93.62 173 PRO A O 1
ATOM 1401 N N . ALA A 1 174 ? -7.186 -5.623 20.351 1.00 94.06 174 ALA A N 1
ATOM 1402 C CA . ALA A 1 174 ? -7.711 -5.274 19.029 1.00 94.06 174 ALA A CA 1
ATOM 1403 C C . ALA A 1 174 ? -6.583 -4.818 18.093 1.00 94.06 174 ALA A C 1
ATOM 1405 O O . ALA A 1 174 ? -6.533 -5.237 16.938 1.00 94.06 174 ALA A O 1
ATOM 1406 N N . PHE A 1 175 ? -5.628 -4.041 18.616 1.00 95.12 175 PHE A N 1
ATOM 1407 C CA . PHE A 1 175 ? -4.440 -3.603 17.881 1.00 95.12 175 PHE A CA 1
ATOM 1408 C C . PHE A 1 175 ? -3.620 -4.794 17.366 1.00 95.12 175 PHE A C 1
ATOM 1410 O O . PHE A 1 175 ? -3.320 -4.880 16.177 1.00 95.12 175 PHE A O 1
ATOM 1417 N N . ARG A 1 176 ? -3.290 -5.750 18.247 1.00 95.75 176 ARG A N 1
ATOM 1418 C CA . ARG A 1 176 ? -2.506 -6.947 17.897 1.00 95.75 176 ARG A CA 1
ATOM 1419 C C . ARG A 1 176 ? -3.200 -7.789 16.833 1.00 95.75 176 ARG A C 1
ATOM 1421 O O . ARG A 1 176 ? -2.558 -8.168 15.858 1.00 95.75 176 ARG A O 1
ATOM 1428 N N . LYS A 1 177 ? -4.504 -8.042 16.991 1.00 95.75 177 LYS A N 1
ATOM 1429 C CA . LYS A 1 177 ? -5.287 -8.803 16.006 1.00 95.75 177 LYS A CA 1
ATOM 1430 C C . LYS A 1 177 ? -5.332 -8.104 14.647 1.00 95.75 177 LYS A C 1
ATOM 1432 O O . LYS A 1 177 ? -5.192 -8.773 13.629 1.00 95.75 177 LYS A O 1
ATOM 1437 N N . ALA A 1 178 ? -5.494 -6.781 14.628 1.00 96.44 178 ALA A N 1
ATOM 1438 C CA . ALA A 1 178 ? -5.511 -6.006 13.392 1.00 96.44 178 ALA A CA 1
ATOM 1439 C C . ALA A 1 178 ? -4.170 -6.078 12.650 1.00 96.44 178 ALA A C 1
ATOM 1441 O O . ALA A 1 178 ? -4.152 -6.427 11.473 1.00 96.44 178 ALA A O 1
ATOM 1442 N N . MET A 1 179 ? -3.056 -5.846 13.354 1.00 97.38 179 MET A N 1
ATOM 1443 C CA . MET A 1 179 ? -1.710 -5.956 12.780 1.00 97.38 179 MET A CA 1
ATOM 1444 C C . MET A 1 179 ? -1.422 -7.370 12.263 1.00 97.38 179 MET A C 1
ATOM 1446 O O . MET A 1 179 ? -0.912 -7.528 11.162 1.00 97.38 179 MET A O 1
ATOM 1450 N N . GLN A 1 180 ? -1.781 -8.413 13.018 1.00 96.62 180 GLN A N 1
ATOM 1451 C CA . GLN A 1 180 ? -1.593 -9.799 12.574 1.00 96.62 180 GLN A CA 1
ATOM 1452 C C . GLN A 1 180 ? -2.414 -10.117 11.320 1.00 96.62 180 GLN A C 1
ATOM 1454 O O . GLN A 1 180 ? -1.891 -10.711 10.382 1.00 96.62 180 GLN A O 1
ATOM 1459 N N . ALA A 1 181 ? -3.683 -9.703 11.281 1.00 95.25 181 ALA A N 1
ATOM 1460 C CA . ALA A 1 181 ? -4.556 -9.937 10.134 1.00 95.25 181 ALA A CA 1
ATOM 1461 C C . ALA A 1 181 ? -4.095 -9.188 8.872 1.00 95.25 181 ALA A C 1
ATOM 1463 O O . ALA A 1 181 ? -4.283 -9.694 7.768 1.00 95.25 181 ALA A O 1
ATOM 1464 N N . ALA A 1 182 ? -3.499 -8.006 9.041 1.00 95.81 182 ALA A N 1
ATOM 1465 C CA . ALA A 1 182 ? -2.953 -7.186 7.966 1.00 95.81 182 ALA A CA 1
ATOM 1466 C C . ALA A 1 182 ? -1.606 -7.724 7.443 1.00 95.81 182 ALA A C 1
ATOM 1468 O O . ALA A 1 182 ? -1.409 -7.901 6.243 1.00 95.81 182 ALA A O 1
ATOM 1469 N N . LEU A 1 183 ? -0.677 -8.069 8.337 1.00 97.06 183 LEU A N 1
ATOM 1470 C CA . LEU A 1 183 ? 0.691 -8.442 7.955 1.00 97.06 183 LEU A CA 1
ATOM 1471 C C . LEU A 1 183 ? 0.846 -9.900 7.508 1.00 97.06 183 LEU A C 1
ATOM 1473 O O . LEU A 1 183 ? 1.763 -10.209 6.748 1.00 97.06 183 LEU A O 1
ATOM 1477 N N . MET A 1 184 ? -0.028 -10.806 7.956 1.00 96.62 184 MET A N 1
ATOM 1478 C CA . MET A 1 184 ? 0.104 -12.234 7.643 1.00 96.62 184 MET A CA 1
ATOM 1479 C C . MET A 1 184 ? 0.073 -12.540 6.131 1.00 96.62 184 MET A C 1
ATOM 1481 O O . MET A 1 184 ? 0.946 -13.279 5.677 1.00 96.62 184 MET A O 1
ATOM 1485 N N . PRO A 1 185 ? -0.844 -11.976 5.315 1.00 94.12 185 PRO A N 1
ATOM 1486 C CA . PRO A 1 185 ? -0.824 -12.184 3.863 1.00 94.12 185 PRO A CA 1
ATOM 1487 C C . PRO A 1 185 ? 0.495 -11.773 3.188 1.00 94.12 185 PRO A C 1
ATOM 1489 O O . PRO A 1 185 ? 0.937 -12.434 2.247 1.00 94.12 185 PRO A O 1
ATOM 1492 N N . GLU A 1 186 ? 1.149 -10.719 3.683 1.00 93.44 186 GLU A N 1
ATOM 1493 C CA . GLU A 1 186 ? 2.433 -10.254 3.147 1.00 93.44 186 GLU A CA 1
ATOM 1494 C C . GLU A 1 186 ? 3.560 -11.239 3.490 1.00 93.44 186 GLU A C 1
ATOM 1496 O O . GLU A 1 186 ? 4.337 -11.622 2.618 1.00 93.44 186 GLU A O 1
ATOM 1501 N N . LEU A 1 187 ? 3.599 -11.738 4.732 1.00 94.81 187 LEU A N 1
ATOM 1502 C CA . LEU A 1 187 ? 4.550 -12.779 5.139 1.00 94.81 187 LEU A CA 1
ATOM 1503 C C . LEU A 1 187 ? 4.392 -14.057 4.309 1.00 94.81 187 LEU A C 1
ATOM 1505 O O . LEU A 1 187 ? 5.388 -14.649 3.900 1.00 94.81 187 LEU A O 1
ATOM 1509 N N . LEU A 1 188 ? 3.152 -14.462 4.020 1.00 93.50 188 LEU A N 1
ATOM 1510 C CA . LEU A 1 188 ? 2.876 -15.615 3.160 1.00 93.50 188 LEU A CA 1
ATOM 1511 C C . LEU A 1 188 ? 3.342 -15.373 1.718 1.00 93.50 188 LEU A C 1
ATOM 1513 O O . LEU A 1 188 ? 3.916 -16.268 1.095 1.00 93.50 188 LEU A O 1
ATOM 1517 N N . THR A 1 189 ? 3.151 -14.157 1.204 1.00 92.00 189 THR A N 1
ATOM 1518 C CA . THR A 1 189 ? 3.642 -13.766 -0.125 1.00 92.00 189 THR A CA 1
ATOM 1519 C C . THR A 1 189 ? 5.163 -13.874 -0.188 1.00 92.00 189 THR A C 1
ATOM 1521 O O . THR A 1 189 ? 5.679 -14.536 -1.087 1.00 92.00 189 THR A O 1
ATOM 1524 N N . ILE A 1 190 ? 5.872 -13.328 0.806 1.00 93.56 190 ILE A N 1
ATOM 1525 C CA . ILE A 1 190 ? 7.336 -13.411 0.917 1.00 93.56 190 ILE A CA 1
ATOM 1526 C C . ILE A 1 190 ? 7.803 -14.867 1.013 1.00 93.56 190 ILE A C 1
ATOM 1528 O O . ILE A 1 190 ? 8.716 -15.258 0.292 1.00 93.56 190 ILE A O 1
ATOM 1532 N N . ALA A 1 191 ? 7.161 -15.685 1.853 1.00 91.94 191 ALA A N 1
ATOM 1533 C CA . ALA A 1 191 ? 7.534 -17.087 2.045 1.00 91.94 191 ALA A CA 1
ATOM 1534 C C . ALA A 1 191 ? 7.340 -17.945 0.781 1.00 91.94 191 ALA A C 1
ATOM 1536 O O . ALA A 1 191 ? 8.091 -18.889 0.552 1.00 91.94 191 ALA A O 1
ATOM 1537 N N . SER A 1 192 ? 6.340 -17.624 -0.045 1.00 89.75 192 SER A N 1
ATOM 1538 C CA . SER A 1 192 ? 6.061 -18.338 -1.302 1.00 89.75 192 SER A CA 1
ATOM 1539 C C . SER A 1 192 ? 6.875 -17.838 -2.505 1.00 89.75 192 SER A C 1
ATOM 1541 O O . SER A 1 192 ? 6.868 -18.468 -3.573 1.00 89.75 192 SER A O 1
ATOM 1543 N N . MET A 1 193 ? 7.550 -16.695 -2.360 1.00 89.62 193 MET A N 1
ATOM 1544 C CA . MET A 1 193 ? 8.227 -16.011 -3.453 1.00 89.62 193 MET A CA 1
ATOM 1545 C C . MET A 1 193 ? 9.439 -16.802 -3.944 1.00 89.62 193 MET A C 1
ATOM 1547 O O . MET A 1 193 ? 10.284 -17.226 -3.164 1.00 89.62 193 MET A O 1
ATOM 1551 N N . GLY A 1 194 ? 9.531 -16.990 -5.260 1.00 75.44 194 GLY A N 1
ATOM 1552 C CA . GLY A 1 194 ? 10.602 -17.763 -5.894 1.00 75.44 194 GLY A CA 1
ATOM 1553 C C . GLY A 1 194 ? 10.323 -19.265 -6.011 1.00 75.44 194 GLY A C 1
ATOM 1554 O O . GLY A 1 194 ? 10.944 -19.907 -6.852 1.00 75.44 194 GLY A O 1
ATOM 1555 N N . LEU A 1 195 ? 9.363 -19.809 -5.252 1.00 78.38 195 LEU A N 1
ATOM 1556 C CA . LEU A 1 195 ? 8.890 -21.193 -5.410 1.00 78.38 195 LEU A CA 1
ATOM 1557 C C . LEU A 1 195 ? 7.583 -21.271 -6.204 1.00 78.38 195 LEU A C 1
ATOM 1559 O O . LEU A 1 195 ? 7.465 -22.078 -7.120 1.00 78.38 195 LEU A O 1
ATOM 1563 N N . VAL A 1 196 ? 6.604 -20.429 -5.859 1.00 80.44 196 VAL A N 1
ATOM 1564 C CA . VAL A 1 196 ? 5.262 -20.452 -6.471 1.00 80.44 196 VAL A CA 1
ATOM 1565 C C . VAL A 1 196 ? 5.034 -19.236 -7.358 1.00 80.44 196 VAL A C 1
ATOM 1567 O O . VAL A 1 196 ? 4.396 -19.330 -8.404 1.00 80.44 196 VAL A O 1
ATOM 1570 N N . THR A 1 197 ? 5.550 -18.079 -6.943 1.00 78.94 197 THR A N 1
ATOM 1571 C CA . THR A 1 197 ? 5.315 -16.812 -7.635 1.00 78.94 197 THR A CA 1
ATOM 1572 C C . THR A 1 197 ? 6.630 -16.162 -8.051 1.00 78.94 197 THR A C 1
ATOM 1574 O O . THR A 1 197 ? 7.558 -16.011 -7.253 1.00 78.94 197 THR A O 1
ATOM 1577 N N . LEU A 1 198 ? 6.699 -15.762 -9.324 1.00 82.94 198 LEU A N 1
ATOM 1578 C CA . LEU A 1 198 ? 7.739 -14.888 -9.858 1.00 82.94 198 LEU A CA 1
ATOM 1579 C C . LEU A 1 198 ? 7.161 -13.476 -9.993 1.00 82.94 198 LEU A C 1
ATOM 1581 O O . LEU A 1 198 ? 6.211 -13.272 -10.753 1.00 82.94 198 LEU A O 1
ATOM 1585 N N . PRO A 1 199 ? 7.694 -12.487 -9.263 1.00 84.88 199 PRO A N 1
ATOM 1586 C CA . PRO A 1 199 ? 7.164 -11.131 -9.303 1.00 84.88 199 PRO A CA 1
ATOM 1587 C C . PRO A 1 199 ? 7.235 -10.495 -10.692 1.00 84.88 199 PRO A C 1
ATOM 1589 O O . PRO A 1 199 ? 8.149 -10.753 -11.481 1.00 84.88 199 PRO A O 1
ATOM 1592 N N . GLY A 1 200 ? 6.273 -9.616 -10.979 1.00 86.75 200 GLY A N 1
ATOM 1593 C CA . GLY A 1 200 ? 6.119 -9.001 -12.298 1.00 86.75 200 GLY A CA 1
ATOM 1594 C C . GLY A 1 200 ? 7.318 -8.152 -12.725 1.00 86.75 200 GLY A C 1
ATOM 1595 O O . GLY A 1 200 ? 7.761 -8.274 -13.862 1.00 86.75 200 GLY A O 1
ATOM 1596 N N . MET A 1 201 ? 7.894 -7.342 -11.823 1.00 88.69 201 MET A N 1
ATOM 1597 C CA . MET A 1 201 ? 9.091 -6.548 -12.144 1.00 88.69 201 MET A CA 1
ATOM 1598 C C . MET A 1 201 ? 10.303 -7.444 -12.420 1.00 88.69 201 MET A C 1
ATOM 1600 O O . MET A 1 201 ? 11.016 -7.202 -13.390 1.00 88.69 201 MET A O 1
ATOM 1604 N N . MET A 1 202 ? 10.516 -8.490 -11.613 1.00 91.19 202 MET A N 1
ATOM 1605 C CA . MET A 1 202 ? 11.602 -9.452 -11.823 1.00 91.19 202 MET A CA 1
ATOM 1606 C C . MET A 1 202 ? 11.475 -10.131 -13.192 1.00 91.19 202 MET A C 1
ATOM 1608 O O . MET A 1 202 ? 12.419 -10.125 -13.978 1.00 91.19 202 MET A O 1
ATOM 1612 N N . THR A 1 203 ? 10.287 -10.654 -13.505 1.00 88.31 203 THR A N 1
ATOM 1613 C CA . THR A 1 203 ? 10.005 -11.281 -14.804 1.00 88.31 203 THR A CA 1
ATOM 1614 C C . THR A 1 203 ? 10.169 -10.275 -15.943 1.00 88.31 203 THR A C 1
ATOM 1616 O O . THR A 1 203 ? 10.789 -10.588 -16.952 1.00 88.31 203 THR A O 1
ATOM 1619 N N . GLY A 1 204 ? 9.691 -9.040 -15.768 1.00 88.69 204 GLY A N 1
ATOM 1620 C CA . GLY A 1 204 ? 9.836 -7.964 -16.748 1.00 88.69 204 GLY A CA 1
ATOM 1621 C C . GLY A 1 204 ? 11.293 -7.592 -17.029 1.00 88.69 204 GLY A C 1
ATOM 1622 O O . GLY A 1 204 ? 11.655 -7.408 -18.185 1.00 88.69 204 GLY A O 1
ATOM 1623 N N . GLN A 1 205 ? 12.148 -7.541 -16.003 1.00 90.56 205 GLN A N 1
ATOM 1624 C CA . GLN A 1 205 ? 13.584 -7.306 -16.174 1.00 90.56 205 GLN A CA 1
ATOM 1625 C C . GLN A 1 205 ? 14.264 -8.459 -16.918 1.00 90.56 205 GLN A C 1
ATOM 1627 O O . GLN A 1 205 ? 15.047 -8.206 -17.830 1.00 90.56 205 GLN A O 1
ATOM 1632 N N . ILE A 1 206 ? 13.929 -9.709 -16.583 1.00 90.62 206 ILE A N 1
ATOM 1633 C CA . ILE A 1 206 ? 14.462 -10.894 -17.273 1.00 90.62 206 ILE A CA 1
ATOM 1634 C C . ILE A 1 206 ? 14.036 -10.897 -18.748 1.00 90.62 206 ILE A C 1
ATOM 1636 O O . ILE A 1 206 ? 14.871 -11.066 -19.632 1.00 90.62 206 ILE A O 1
ATOM 1640 N N . LEU A 1 207 ? 12.754 -10.643 -19.034 1.00 89.19 207 LEU A N 1
ATOM 1641 C CA . LEU A 1 207 ? 12.238 -10.528 -20.404 1.00 89.19 207 LEU A CA 1
ATOM 1642 C C . LEU A 1 207 ? 12.835 -9.331 -21.161 1.00 89.19 207 LEU A C 1
ATOM 1644 O O . LEU A 1 207 ? 12.958 -9.377 -22.383 1.00 89.19 207 LEU A O 1
ATOM 1648 N N . GLY A 1 208 ? 13.216 -8.278 -20.437 1.00 88.25 208 GLY A N 1
ATOM 1649 C CA . GLY A 1 208 ? 13.944 -7.118 -20.948 1.00 88.25 208 GLY A CA 1
ATOM 1650 C C . GLY A 1 208 ? 15.443 -7.356 -21.166 1.00 88.25 208 GLY A C 1
ATOM 1651 O O . GLY A 1 208 ? 16.143 -6.420 -21.539 1.00 88.25 208 GLY A O 1
ATOM 1652 N N . GLY A 1 209 ? 15.942 -8.575 -20.937 1.00 89.94 209 GLY A N 1
ATOM 1653 C CA . GLY A 1 209 ? 17.337 -8.959 -21.170 1.00 89.94 209 GLY A CA 1
ATOM 1654 C C . GLY A 1 209 ? 18.282 -8.731 -19.987 1.00 89.94 209 GLY A C 1
ATOM 1655 O O . GLY A 1 209 ? 19.486 -8.939 -20.128 1.00 89.94 209 GLY A O 1
ATOM 1656 N N . ALA A 1 210 ? 17.778 -8.325 -18.818 1.00 91.56 210 ALA A N 1
ATOM 1657 C CA . ALA A 1 210 ? 18.598 -8.242 -17.613 1.00 91.56 210 ALA A CA 1
ATOM 1658 C C . ALA A 1 210 ? 18.964 -9.643 -17.100 1.00 91.56 210 ALA A C 1
ATOM 1660 O O . ALA A 1 210 ? 18.207 -10.605 -17.258 1.00 91.56 210 ALA A O 1
ATOM 1661 N N . SER A 1 211 ? 20.111 -9.762 -16.425 1.00 95.25 211 SER A N 1
ATOM 1662 C CA . SER A 1 211 ? 20.503 -11.047 -15.849 1.00 95.25 211 SER A CA 1
ATOM 1663 C C . SER A 1 211 ? 19.549 -11.450 -14.709 1.00 95.25 211 SER A C 1
ATOM 1665 O O . SER A 1 211 ? 19.201 -10.608 -13.869 1.00 95.25 211 SER A O 1
ATOM 1667 N N . PRO A 1 212 ? 19.150 -12.734 -14.614 1.00 90.94 212 PRO A N 1
ATOM 1668 C CA . PRO A 1 212 ? 18.259 -13.200 -13.551 1.00 90.94 212 PRO A CA 1
ATOM 1669 C C . PRO A 1 212 ? 18.774 -12.880 -12.147 1.00 90.94 212 PRO A C 1
ATOM 1671 O O . PRO A 1 212 ? 18.003 -12.479 -11.281 1.00 90.94 212 PRO A O 1
ATOM 1674 N N . LEU A 1 213 ? 20.089 -12.977 -11.929 1.00 92.94 213 LEU A N 1
ATOM 1675 C CA . LEU A 1 213 ? 20.696 -12.688 -10.631 1.00 92.94 213 LEU A CA 1
ATOM 1676 C C . LEU A 1 213 ? 20.527 -11.218 -10.222 1.00 92.94 213 LEU A C 1
ATOM 1678 O O . LEU A 1 213 ? 20.310 -10.929 -9.045 1.00 92.94 213 LEU A O 1
ATOM 1682 N N . VAL A 1 214 ? 20.604 -10.286 -11.177 1.00 91.50 214 VAL A N 1
ATOM 1683 C CA . VAL A 1 214 ? 20.332 -8.869 -10.910 1.00 91.50 214 VAL A CA 1
ATOM 1684 C C . VAL A 1 214 ? 18.855 -8.685 -10.576 1.00 91.50 214 VAL A C 1
ATOM 1686 O O . VAL A 1 214 ? 18.545 -8.102 -9.539 1.00 91.50 214 VAL A O 1
ATOM 1689 N N . ALA A 1 215 ? 17.953 -9.257 -11.375 1.00 91.56 215 ALA A N 1
ATOM 1690 C CA . ALA A 1 215 ? 16.513 -9.141 -11.151 1.00 91.56 215 ALA A CA 1
ATOM 1691 C C . ALA A 1 215 ? 16.075 -9.672 -9.770 1.00 91.56 215 ALA A C 1
ATOM 1693 O O . ALA A 1 215 ? 15.261 -9.042 -9.092 1.00 91.56 215 ALA A O 1
ATOM 1694 N N . ILE A 1 216 ? 16.676 -10.773 -9.301 1.00 92.44 216 ILE A N 1
ATOM 1695 C CA . ILE A 1 216 ? 16.430 -11.329 -7.960 1.00 92.44 216 ILE A CA 1
ATOM 1696 C C . ILE A 1 216 ? 16.868 -10.350 -6.861 1.00 92.44 216 ILE A C 1
ATOM 1698 O O . ILE A 1 216 ? 16.123 -10.133 -5.907 1.00 92.44 216 ILE A O 1
ATOM 1702 N N . LYS A 1 217 ? 18.042 -9.711 -6.985 1.00 92.81 217 LYS A N 1
ATOM 1703 C CA . LYS A 1 217 ? 18.523 -8.729 -5.991 1.00 92.81 217 LYS A CA 1
ATOM 1704 C C . LYS A 1 217 ? 17.589 -7.526 -5.869 1.00 92.81 217 LYS A C 1
ATOM 1706 O O . LYS A 1 217 ? 17.266 -7.124 -4.751 1.00 92.81 217 LYS A O 1
ATOM 1711 N N . TYR A 1 218 ? 17.113 -6.998 -6.998 1.00 92.38 218 TYR A N 1
ATOM 1712 C CA . TYR A 1 218 ? 16.104 -5.934 -7.001 1.00 92.38 218 TYR A CA 1
ATOM 1713 C C . TYR A 1 218 ? 14.823 -6.385 -6.305 1.00 92.38 218 TYR A C 1
ATOM 1715 O O . TYR A 1 218 ? 14.287 -5.663 -5.464 1.00 92.38 218 TYR A O 1
ATOM 1723 N N . GLN A 1 219 ? 14.353 -7.591 -6.613 1.00 93.62 219 GLN A N 1
ATOM 1724 C CA . GLN A 1 219 ? 13.120 -8.104 -6.040 1.00 93.62 219 GLN A CA 1
ATOM 1725 C C . GLN A 1 219 ? 13.213 -8.317 -4.523 1.00 93.62 219 GLN A C 1
ATOM 1727 O O . GLN A 1 219 ? 12.297 -7.922 -3.805 1.00 93.62 219 GLN A O 1
ATOM 1732 N N . MET A 1 220 ? 14.324 -8.867 -4.019 1.00 93.75 220 MET A N 1
ATOM 1733 C CA . MET A 1 220 ? 14.560 -9.006 -2.575 1.00 93.75 220 MET A CA 1
ATOM 1734 C C . MET A 1 220 ? 14.532 -7.645 -1.871 1.00 93.75 220 MET A C 1
ATOM 1736 O O . MET A 1 220 ? 13.847 -7.482 -0.862 1.00 93.75 220 MET A O 1
ATOM 1740 N N . MET A 1 221 ? 15.216 -6.644 -2.436 1.00 95.19 221 MET A N 1
ATOM 1741 C CA . MET A 1 221 ? 15.204 -5.274 -1.916 1.00 95.19 221 MET A CA 1
ATOM 1742 C C . MET A 1 221 ? 13.781 -4.700 -1.865 1.00 95.19 221 MET A C 1
ATOM 1744 O O . MET A 1 221 ? 13.379 -4.123 -0.855 1.00 95.19 221 MET A O 1
ATOM 1748 N N . ILE A 1 222 ? 13.009 -4.866 -2.942 1.00 94.81 222 ILE A N 1
ATOM 1749 C CA . ILE A 1 222 ? 11.635 -4.363 -3.034 1.00 94.81 222 ILE A CA 1
ATOM 1750 C C . ILE A 1 222 ? 10.728 -5.041 -2.004 1.00 94.81 222 ILE A C 1
ATOM 1752 O O . ILE A 1 222 ? 9.910 -4.358 -1.394 1.00 94.81 222 ILE A O 1
ATOM 1756 N N . MET A 1 223 ? 10.890 -6.342 -1.754 1.00 95.25 223 MET A N 1
ATOM 1757 C CA . MET A 1 223 ? 10.102 -7.062 -0.745 1.00 95.25 223 MET A CA 1
ATOM 1758 C C . MET A 1 223 ? 10.394 -6.618 0.677 1.00 95.25 223 MET A C 1
ATOM 1760 O O . MET A 1 223 ? 9.465 -6.366 1.441 1.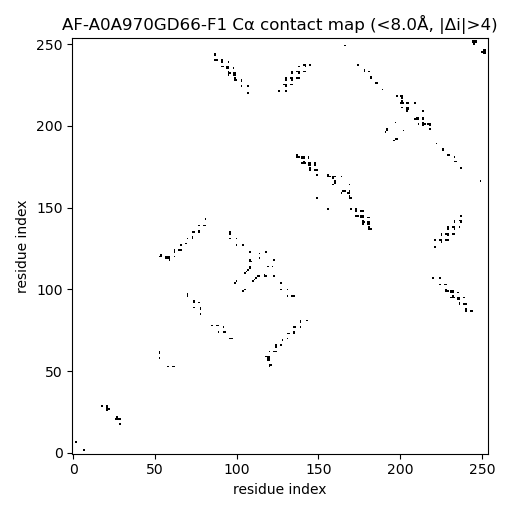00 95.25 223 MET A O 1
ATOM 1764 N N . ILE A 1 224 ? 11.670 -6.432 1.014 1.00 96.00 224 ILE A N 1
ATOM 1765 C CA . ILE A 1 224 ? 12.058 -5.858 2.308 1.00 96.00 224 ILE A CA 1
ATOM 1766 C C . ILE A 1 224 ? 11.453 -4.455 2.457 1.00 96.00 224 ILE A C 1
ATOM 1768 O O . ILE A 1 224 ? 10.909 -4.117 3.511 1.00 96.00 224 ILE A O 1
ATOM 1772 N N . GLY A 1 225 ? 11.499 -3.657 1.386 1.00 96.81 225 GLY A N 1
ATOM 1773 C CA . GLY A 1 225 ? 10.910 -2.324 1.329 1.00 96.81 225 GLY A CA 1
ATOM 1774 C C . GLY A 1 225 ? 9.395 -2.317 1.531 1.00 96.81 225 GLY A C 1
ATOM 1775 O O . GLY A 1 225 ? 8.896 -1.544 2.347 1.00 96.81 225 GLY A O 1
ATOM 1776 N N . ILE A 1 226 ? 8.666 -3.189 0.830 1.00 96.50 226 ILE A N 1
ATOM 1777 C CA . ILE A 1 226 ? 7.210 -3.314 0.957 1.00 96.50 226 ILE A CA 1
ATOM 1778 C C . ILE A 1 226 ? 6.837 -3.740 2.372 1.00 96.50 226 ILE A C 1
ATOM 1780 O O . ILE A 1 226 ? 6.049 -3.045 3.006 1.00 96.50 226 ILE A O 1
ATOM 1784 N N . PHE A 1 227 ? 7.425 -4.817 2.896 1.00 97.44 227 PHE A N 1
ATOM 1785 C CA . PHE A 1 227 ? 7.083 -5.316 4.227 1.00 97.44 227 PHE A CA 1
ATOM 1786 C C . PHE A 1 227 ? 7.344 -4.276 5.322 1.00 97.44 227 PHE A C 1
ATOM 1788 O O . PHE A 1 227 ? 6.493 -4.032 6.183 1.00 97.44 227 PHE A O 1
ATOM 1795 N N . SER A 1 228 ? 8.497 -3.605 5.255 1.00 97.69 228 SER A N 1
ATOM 1796 C CA . SER A 1 228 ? 8.838 -2.518 6.179 1.00 97.69 228 SER A CA 1
ATOM 1797 C C . SER A 1 228 ? 7.860 -1.352 6.039 1.00 97.69 228 SER A C 1
ATOM 1799 O O . SER A 1 228 ? 7.349 -0.837 7.033 1.00 97.69 228 SER A O 1
ATOM 1801 N N . GLY A 1 229 ? 7.561 -0.952 4.801 1.00 97.31 229 GLY A N 1
ATOM 1802 C CA . GLY A 1 229 ? 6.682 0.171 4.508 1.00 97.31 229 GLY A CA 1
ATOM 1803 C C . GLY A 1 229 ? 5.250 -0.058 4.960 1.00 97.31 229 GLY A C 1
ATOM 1804 O O . GLY A 1 229 ? 4.686 0.815 5.617 1.00 97.31 229 GLY A O 1
ATOM 1805 N N . VAL A 1 230 ? 4.699 -1.233 4.675 1.00 97.25 230 VAL A N 1
ATOM 1806 C CA . VAL A 1 230 ? 3.390 -1.699 5.140 1.00 97.25 230 VAL A CA 1
ATOM 1807 C C . VAL A 1 230 ? 3.328 -1.688 6.666 1.00 97.25 230 VAL A C 1
ATOM 1809 O O . VAL A 1 230 ? 2.440 -1.060 7.232 1.00 97.25 230 VAL A O 1
ATOM 1812 N N . THR A 1 231 ? 4.315 -2.284 7.344 1.00 97.75 231 THR A N 1
ATOM 1813 C CA . THR A 1 231 ? 4.345 -2.352 8.815 1.00 97.75 231 THR A CA 1
ATOM 1814 C C . THR A 1 231 ? 4.354 -0.958 9.451 1.00 97.75 231 THR A C 1
ATOM 1816 O O . THR A 1 231 ? 3.615 -0.701 10.405 1.00 97.75 231 THR A O 1
ATOM 1819 N N . ILE A 1 232 ? 5.153 -0.033 8.905 1.00 97.75 232 ILE A N 1
ATOM 1820 C CA . ILE A 1 232 ? 5.192 1.368 9.348 1.00 97.75 232 ILE A CA 1
ATOM 1821 C C . ILE A 1 232 ? 3.850 2.058 9.073 1.00 97.75 232 ILE A C 1
ATOM 1823 O O . ILE A 1 232 ? 3.339 2.757 9.952 1.00 97.75 232 ILE A O 1
ATOM 1827 N N . THR A 1 233 ? 3.261 1.863 7.888 1.00 97.62 233 THR A N 1
ATOM 1828 C CA . THR A 1 233 ? 1.965 2.459 7.533 1.00 97.62 233 THR A CA 1
ATOM 1829 C C . THR A 1 233 ? 0.884 1.989 8.498 1.00 97.62 233 THR A C 1
ATOM 1831 O O . THR A 1 233 ? 0.187 2.825 9.060 1.00 97.62 233 THR A O 1
ATOM 1834 N N . ASP A 1 234 ? 0.768 0.686 8.743 1.00 97.25 234 ASP A N 1
ATOM 1835 C CA . ASP A 1 234 ? -0.296 0.113 9.571 1.00 97.25 234 ASP A CA 1
ATOM 1836 C C . ASP A 1 234 ? -0.174 0.578 11.026 1.00 97.25 234 ASP A C 1
ATOM 1838 O O . ASP A 1 234 ? -1.140 1.067 11.620 1.00 97.25 234 ASP A O 1
ATOM 1842 N N . TYR A 1 235 ? 1.041 0.522 11.582 1.00 97.06 235 TYR A N 1
ATOM 1843 C CA . TYR A 1 235 ? 1.306 0.989 12.940 1.00 97.06 235 TYR A CA 1
ATOM 1844 C C . TYR A 1 235 ? 0.987 2.482 13.103 1.00 97.06 235 TYR A C 1
ATOM 1846 O O . TYR A 1 235 ? 0.300 2.884 14.047 1.00 97.06 235 TYR A O 1
ATOM 1854 N N . THR A 1 236 ? 1.461 3.321 12.176 1.00 96.75 236 THR A N 1
ATOM 1855 C CA . THR A 1 236 ? 1.227 4.772 12.228 1.00 96.75 236 THR A CA 1
ATOM 1856 C C . THR A 1 236 ? -0.237 5.119 11.981 1.00 96.75 236 THR A C 1
ATOM 1858 O O . THR A 1 236 ? -0.779 5.975 12.680 1.00 96.75 236 THR A O 1
ATOM 1861 N N . ALA A 1 237 ? -0.910 4.429 11.058 1.00 96.12 237 ALA A N 1
ATOM 1862 C CA . ALA A 1 237 ? -2.324 4.618 10.771 1.00 96.12 237 ALA A CA 1
ATOM 1863 C C . ALA A 1 237 ? -3.177 4.340 12.009 1.00 96.12 237 ALA A C 1
ATOM 1865 O O . ALA A 1 237 ? -3.943 5.212 12.422 1.00 96.12 237 ALA A O 1
ATOM 1866 N N . ILE A 1 238 ? -3.004 3.182 12.655 1.00 95.06 238 ILE A N 1
ATOM 1867 C CA . ILE A 1 238 ? -3.780 2.843 13.852 1.00 95.06 238 ILE A CA 1
ATOM 1868 C C . ILE A 1 238 ? -3.450 3.811 14.999 1.00 95.06 238 ILE A C 1
ATOM 1870 O O . ILE A 1 238 ? -4.358 4.289 15.674 1.00 95.06 238 ILE A O 1
ATOM 1874 N N .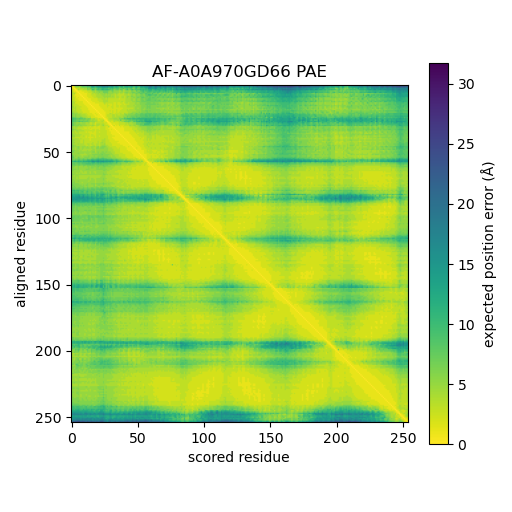 ASN A 1 239 ? -2.183 4.187 15.198 1.00 93.88 239 ASN A N 1
ATOM 1875 C CA . ASN A 1 239 ? -1.798 5.108 16.274 1.00 93.88 239 ASN A CA 1
ATOM 1876 C C . ASN A 1 239 ? -2.369 6.532 16.082 1.00 93.88 239 ASN A C 1
ATOM 1878 O O . ASN A 1 239 ? -2.900 7.135 17.016 1.00 93.88 239 ASN A O 1
ATOM 1882 N N . ILE A 1 240 ? -2.326 7.078 14.862 1.00 93.62 240 ILE A N 1
ATOM 1883 C CA . ILE A 1 240 ? -2.927 8.392 14.569 1.00 93.62 240 ILE A CA 1
ATOM 1884 C C . ILE A 1 240 ? -4.455 8.303 14.648 1.00 93.62 240 ILE A C 1
ATOM 1886 O O . ILE A 1 240 ? -5.097 9.222 15.164 1.00 93.62 240 ILE A O 1
ATOM 1890 N N . TYR A 1 241 ? -5.039 7.196 14.178 1.00 92.69 241 TYR A N 1
ATOM 1891 C CA . TYR A 1 241 ? -6.472 6.944 14.288 1.00 92.69 241 TYR A CA 1
ATOM 1892 C C . TYR A 1 241 ? -6.916 6.953 15.749 1.00 92.69 241 TYR A C 1
ATOM 1894 O O . TYR A 1 241 ? -7.848 7.675 16.090 1.00 92.69 241 TYR A O 1
ATOM 1902 N N . LEU A 1 242 ? -6.189 6.262 16.628 1.00 90.12 242 LEU A N 1
ATOM 1903 C CA . LEU A 1 242 ? -6.439 6.219 18.067 1.00 90.12 242 LEU A CA 1
ATOM 1904 C C . LEU A 1 242 ? -6.491 7.605 18.705 1.00 90.12 242 LEU A C 1
ATOM 1906 O O . LEU A 1 242 ? -7.468 7.951 19.370 1.00 90.12 242 LEU A O 1
ATOM 1910 N N . ARG A 1 243 ? -5.475 8.431 18.441 1.00 86.69 243 ARG A N 1
ATOM 1911 C CA . ARG A 1 243 ? -5.392 9.797 18.983 1.00 86.69 243 ARG A CA 1
ATOM 1912 C C . ARG A 1 243 ? -6.553 10.687 18.541 1.00 86.69 243 ARG A C 1
ATOM 1914 O O . ARG A 1 243 ? -6.906 11.632 19.241 1.00 86.69 243 ARG A O 1
ATOM 1921 N N . LYS A 1 244 ? -7.134 10.423 17.367 1.00 87.00 244 LYS A N 1
ATOM 1922 C CA . LYS A 1 244 ? -8.251 11.216 16.839 1.00 87.00 244 LYS A CA 1
ATOM 1923 C C . LYS A 1 244 ? -9.621 10.644 17.193 1.00 87.00 244 LYS A C 1
ATOM 1925 O O . LYS A 1 244 ? -10.540 11.435 17.398 1.00 87.00 244 LYS A O 1
ATOM 1930 N N . ARG A 1 245 ? -9.753 9.315 17.262 1.00 86.31 245 ARG A N 1
ATOM 1931 C CA . ARG A 1 245 ? -11.005 8.577 17.483 1.00 86.31 245 ARG A CA 1
ATOM 1932 C C . ARG A 1 245 ? -11.548 8.746 18.895 1.00 86.31 245 ARG A C 1
ATOM 1934 O O . ARG A 1 245 ? -12.767 8.785 19.047 1.00 86.31 245 ARG A O 1
ATOM 1941 N N . PHE A 1 246 ? -10.666 8.847 19.885 1.00 86.19 246 PHE A N 1
ATOM 1942 C CA . PHE A 1 246 ? -11.027 8.934 21.297 1.00 86.19 246 PHE A CA 1
ATOM 1943 C C . PHE A 1 246 ? -10.875 10.360 21.841 1.00 86.19 246 PHE A C 1
ATOM 1945 O O . PHE A 1 246 ? -10.103 11.171 21.318 1.00 86.19 246 PHE A O 1
ATOM 1952 N N . ASP A 1 247 ? -11.664 10.693 22.858 1.00 83.38 247 ASP A N 1
ATOM 1953 C CA . ASP A 1 247 ? -11.560 11.937 23.618 1.00 83.38 247 ASP A CA 1
ATOM 1954 C C . ASP A 1 247 ? -10.648 11.794 24.855 1.00 83.38 247 ASP A C 1
ATOM 1956 O O . ASP A 1 247 ? -9.974 10.779 25.044 1.00 83.38 247 ASP A O 1
ATOM 1960 N N . LYS A 1 248 ? -10.606 12.834 25.700 1.00 80.19 248 LYS A N 1
ATOM 1961 C CA . LYS A 1 248 ? -9.795 12.861 26.930 1.00 80.19 248 LYS A CA 1
ATOM 1962 C C . LYS A 1 248 ? -10.234 11.807 27.962 1.00 80.19 248 LYS A C 1
ATOM 1964 O O . LYS A 1 248 ? -9.451 11.479 28.846 1.00 80.19 248 LYS A O 1
ATOM 1969 N N . PHE A 1 249 ? -11.452 11.281 27.845 1.00 77.62 249 PHE A N 1
ATOM 1970 C CA . PHE A 1 249 ? -12.031 10.280 28.743 1.00 77.62 249 PHE A CA 1
ATOM 1971 C C . PHE A 1 249 ? -11.974 8.866 28.159 1.00 77.62 249 PHE A C 1
ATOM 1973 O O . PHE A 1 249 ? -12.610 7.956 28.685 1.00 77.62 249 PHE A O 1
ATOM 1980 N N . TYR A 1 250 ? -11.219 8.673 27.072 1.00 83.56 250 TYR A N 1
ATOM 1981 C CA . TYR A 1 250 ? -11.126 7.401 26.359 1.00 83.56 250 TYR A CA 1
ATOM 1982 C C . TYR A 1 250 ? -12.478 6.924 25.810 1.00 83.56 250 TYR A C 1
ATOM 1984 O O . TYR A 1 250 ? -12.677 5.739 25.546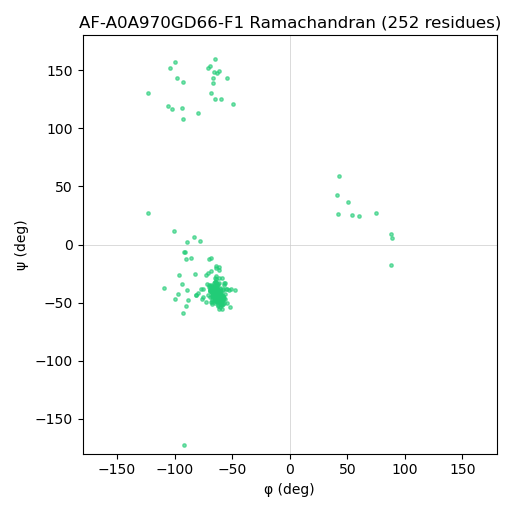 1.00 83.56 250 TYR A O 1
ATOM 1992 N N . LEU A 1 251 ? -13.404 7.856 25.573 1.00 80.50 251 LEU A N 1
ATOM 1993 C CA . LEU A 1 251 ? -14.672 7.577 24.922 1.00 80.50 251 LEU A CA 1
ATOM 1994 C C . LEU A 1 251 ? -14.548 7.820 23.411 1.00 80.50 251 LEU A C 1
ATOM 1996 O O . LEU A 1 251 ? -13.885 8.769 22.974 1.00 80.50 251 LEU A O 1
ATOM 2000 N N . PRO A 1 252 ? -15.148 6.952 22.580 1.00 80.06 252 PRO A N 1
ATOM 2001 C CA . PRO A 1 252 ? -15.171 7.149 21.139 1.00 80.06 252 PRO A CA 1
ATOM 2002 C C . PRO A 1 252 ? -15.981 8.407 20.786 1.00 80.06 252 PRO A C 1
ATOM 2004 O O . PRO A 1 252 ? -17.151 8.515 21.140 1.00 80.06 252 PRO A O 1
ATOM 2007 N N . LYS A 1 253 ? -15.384 9.341 20.035 1.00 75.94 253 LYS A N 1
ATOM 2008 C CA . LYS A 1 253 ? -16.081 10.521 19.488 1.00 75.94 253 LYS A CA 1
ATOM 2009 C C . LYS A 1 253 ? -17.189 10.112 18.497 1.00 75.94 253 LYS A C 1
ATOM 2011 O O . LYS A 1 253 ? -17.033 9.099 17.827 1.00 75.94 253 LYS A O 1
ATOM 2016 N N . PRO A 1 254 ? -18.303 10.837 18.371 1.00 59.09 254 PRO A N 1
ATOM 2017 C CA . PRO A 1 254 ? -19.314 10.511 17.362 1.00 59.09 254 PRO A CA 1
ATOM 2018 C C . PRO A 1 254 ? -18.740 10.531 15.933 1.00 59.09 254 PRO A C 1
ATOM 2020 O O . PRO A 1 254 ? -17.966 11.463 15.614 1.00 59.09 254 PRO A O 1
#

pLDDT: mean 91.44, std 5.49, range [55.5, 97.75]

Foldseek 3Di:
DDQDPVNVVVVVVVVVVVVVVCVVVVVPCPVVVVVVVVCVVVVCVVVVVLLVVLLVVQDLVSLVVVLVVLLVVLLVVLLVLDPPPSVLQSVLSNVLLVVLCVPLLCCCQVPPPVDVVRRRSVPNNVLSNLQSVLLSVLLSQLVVQLVVLCVVCVVQLVVCVVVVHDLCRSSVVSNVRSLCRSLVVLVVCVVCDPPPDDDPQLVVCVVVVHDSVVSVVVVVSSSVSNSVSNSSSSVSSVVSSQVRQADPSRDGDD

Nearest PDB structures (foldseek):
  6z0c-assembly1_A  TM=2.641E-01  e=1.089E+00  Escherichia coli
  5vju-assembly1_A  TM=1.982E-01  e=5.832E-01  synthetic construct
  6e7e-assembly1_A  TM=2.646E-01  e=2.323E+00  Chlamydia trachomatis
  8d9p-assembly1_A  TM=1.912E-01  e=2.540E+00  synthetic construct

Solvent-accessible surface area (backbone atoms only — not comparable to full-atom values): 13764 Å² total; per-residue (Å²): 138,84,82,52,70,67,61,52,55,58,58,54,56,62,54,51,59,61,47,52,51,33,59,77,68,64,64,78,47,63,67,56,50,54,52,49,52,55,49,48,54,54,49,51,56,53,48,51,56,51,50,53,56,48,52,74,62,65,44,46,68,59,38,54,54,49,53,49,52,51,51,52,51,49,43,54,50,49,57,70,69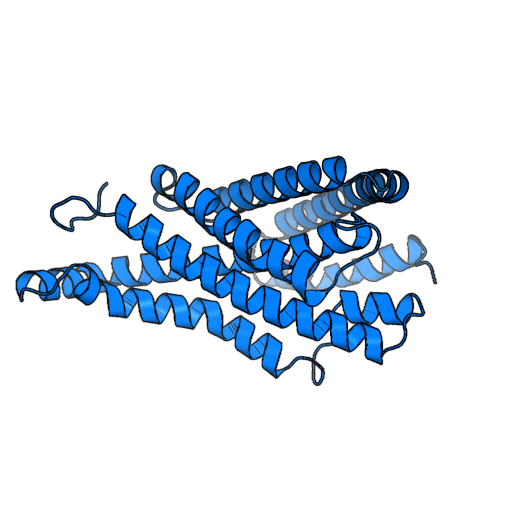,49,88,62,68,62,83,63,43,55,62,25,48,49,52,14,52,48,49,23,50,68,56,44,49,52,46,47,44,67,72,70,61,55,51,88,57,80,61,38,35,78,57,49,52,59,56,47,49,55,34,53,51,49,23,51,58,36,33,52,47,20,50,52,40,28,52,49,45,43,69,79,35,48,68,61,34,52,52,33,43,76,72,70,41,51,72,64,68,40,42,43,66,30,50,52,53,10,50,49,68,36,49,48,64,54,54,51,51,60,72,38,49,80,81,79,44,77,55,67,67,35,52,49,35,39,77,70,68,43,57,62,73,58,27,50,55,54,45,55,52,51,50,55,44,30,57,53,26,28,54,48,16,35,55,43,26,52,54,48,39,50,68,66,43,34,50,99,82,70,43,75,61,134